Protein 8CM0 (pdb70)

Foldseek 3Di:
DDLVVVLVLLVPFQFLQCQQPPDDDPPLEQEDRAPCCLPPNDDVVSVVVLNVQKDWQFQAPPDAHPPDRDPDDDDPVLVVSLVVLLVSLVVSLPPDDQPRQDDDPDGCSSSQSSRLSVLRSVVSVCVVVVVDCPSVSQNVCRRVRKGFTIDRPSHTYID/DFLLVVLLVVVQVFFDVQFRQDPVLSVCCCVVPQKAFAADPVQLVVQVVVLVVCVVVLQVCLCVVVVTHQPPPFDWDQSQRVRRHTHSHNSRTTTGPYDPDDDDDGGDMDRRRD

Organism: NCBI:txid273526

Radius of gyration: 21.74 Å; Cα contacts (8 Å, |Δi|>4): 422; chains: 2; bounding box: 48×46×60 Å

Sequence (273 aa):
FDFDSLLQRIDSSCFFSRMGLPDVLDSRVILIENVEKVFVNPTDAEFKGYYDSVEWLPTSMTQEDPFYKVKEVLPKELTGLRIRVNKAVMNATKGLSKDKFNYGPHDFSLAARNGICFAFREYVSEQYLHLGNKWEEVVGIYFSGHWPVGIAKDKIVTICSTLDRIIGDANKVASRGGAITAKQAQILRDNLPVVQRRSVFQNQMARKEFVRDQHYLMSQWEANTGRTWPTGATPHHIIPLESGGANKWWNLMPTHGQSRKALPPGTITDLRL

Structure (mmCIF, N/CA/C/O backbone):
data_8CM0
#
_entry.id   8CM0
#
_cell.length_a   37.006
_cell.length_b   81.931
_cell.length_c   101.371
_cell.angle_alpha   90.000
_cell.angle_beta   90.000
_cell.angle_gamma   90.000
#
_symmetry.space_group_name_H-M   'P 21 21 21'
#
loop_
_entity.id
_en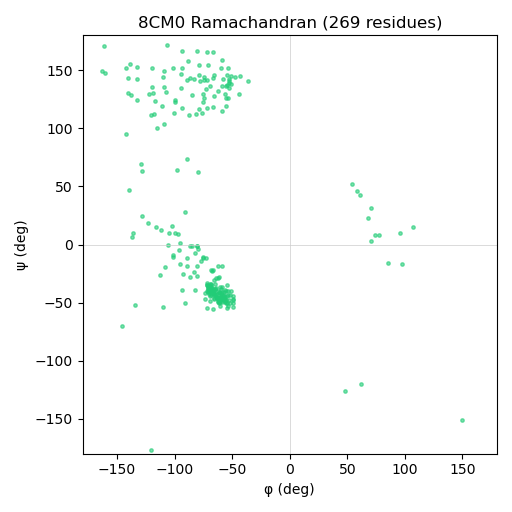tity.type
_entity.pdbx_description
1 polymer 'Immunity protein RhsI2'
2 polymer 'Rhs-family protein'
3 non-polymer 1,2-ETHANEDIOL
4 non-polymer 'ACETATE ION'
5 water water
#
loop_
_atom_site.group_PDB
_atom_site.id
_atom_site.type_symbol
_atom_site.label_atom_id
_atom_site.label_alt_id
_atom_site.label_comp_id
_atom_site.label_asym_id
_atom_site.label_entity_id
_atom_site.label_seq_id
_atom_site.pdbx_PDB_ins_code
_atom_site.Cartn_x
_atom_site.Cartn_y
_atom_site.Cartn_z
_atom_site.occupancy
_atom_site.B_iso_or_equiv
_atom_site.auth_seq_id
_atom_site.auth_comp_id
_atom_site.auth_asym_id
_atom_site.auth_atom_id
_atom_site.pdbx_PDB_model_num
ATOM 1 N N . PHE A 1 4 ? -15.626 -26.007 42.309 1.000 60.698 4 PHE B N 1
ATOM 2 C CA . PHE A 1 4 ? -15.879 -25.545 40.903 1.000 60.759 4 PHE B CA 1
ATOM 3 C C . PHE A 1 4 ? -17.077 -26.305 40.316 1.000 60.021 4 PHE B C 1
ATOM 4 O O . PHE A 1 4 ? -16.994 -27.544 40.175 1.000 58.059 4 PHE B O 1
ATOM 12 N N . ASP A 1 5 ? -18.131 -25.565 39.949 1.000 56.873 5 ASP B N 1
ATOM 13 C CA . ASP A 1 5 ? -19.412 -26.096 39.410 1.000 57.736 5 ASP B CA 1
ATOM 14 C C . ASP A 1 5 ? -19.494 -25.732 37.918 1.000 51.494 5 ASP B C 1
ATOM 15 O O . ASP A 1 5 ? -19.804 -24.554 37.577 1.000 42.745 5 ASP B O 1
ATOM 20 N N . PHE A 1 6 ? -19.248 -26.717 37.057 1.000 43.112 6 PHE B N 1
ATOM 21 C CA . PHE A 1 6 ? -19.220 -26.548 35.587 1.000 43.294 6 PHE B CA 1
ATOM 22 C C . PHE A 1 6 ? -20.627 -26.241 35.049 1.000 41.961 6 PHE B C 1
ATOM 23 O O . PHE A 1 6 ? -20.744 -25.411 34.1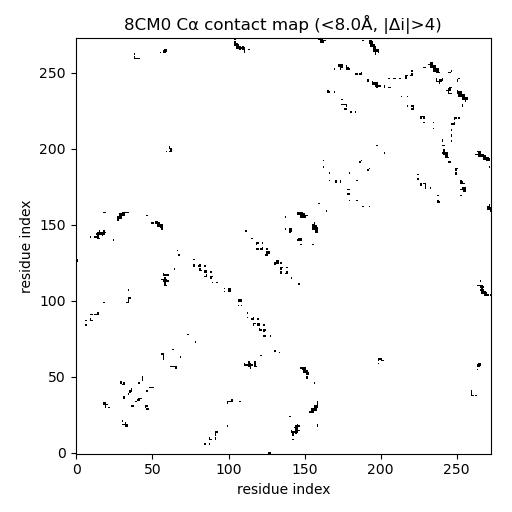19 1.000 36.142 6 PHE B O 1
ATOM 31 N N . ASP A 1 7 ? -21.675 -26.876 35.585 1.000 43.809 7 ASP B N 1
ATOM 32 C CA . ASP A 1 7 ? -23.063 -26.666 35.084 1.000 44.929 7 ASP B CA 1
ATOM 33 C C . ASP A 1 7 ? -23.534 -25.263 35.458 1.000 39.868 7 ASP B C 1
ATOM 34 O O . ASP A 1 7 ? -24.260 -24.643 34.651 1.000 38.254 7 ASP B O 1
ATOM 39 N N . SER A 1 8 ? -23.129 -24.777 36.630 1.000 37.151 8 SER B N 1
ATOM 40 C CA . SER A 1 8 ? -23.441 -23.394 37.073 1.000 39.734 8 SER B CA 1
ATOM 41 C C . SER A 1 8 ? -22.831 -22.403 36.061 1.000 34.995 8 SER B C 1
ATOM 42 O O . SER A 1 8 ? -23.539 -21.490 35.640 1.000 32.200 8 SER B O 1
ATOM 45 N N . LEU A 1 9 ? -21.602 -22.654 35.591 1.000 33.926 9 LEU B N 1
ATOM 46 C CA . LEU A 1 9 ? -20.945 -21.844 34.530 1.000 29.372 9 LEU B CA 1
ATOM 47 C C . LEU A 1 9 ? -21.757 -21.907 33.233 1.000 28.416 9 LEU B C 1
ATOM 48 O O . LEU A 1 9 ? -22.027 -20.822 32.672 1.000 28.789 9 LEU B O 1
ATOM 53 N N . LEU A 1 10 ? -22.177 -23.094 32.778 1.000 29.509 10 LEU B N 1
ATOM 54 C CA . LEU A 1 10 ? -22.972 -23.218 31.526 1.000 31.717 10 LEU B CA 1
ATOM 55 C C . LEU A 1 10 ? -24.305 -22.451 31.652 1.000 34.290 10 LEU B C 1
ATOM 56 O O . LEU A 1 10 ? -24.650 -21.728 30.697 1.000 33.959 10 LEU B O 1
ATOM 61 N N . GLN A 1 11 ? -25.022 -22.506 32.779 1.000 40.229 11 GLN B N 1
ATOM 62 C CA . GLN A 1 11 ? -26.298 -21.732 32.907 1.000 41.149 11 GLN B CA 1
ATOM 63 C C . GLN A 1 11 ? -25.993 -20.216 32.969 1.000 34.968 11 GLN B C 1
ATOM 64 O O . GLN A 1 11 ? -26.718 -19.444 32.288 1.000 33.137 11 GLN B O 1
ATOM 70 N N . ARG A 1 12 ? -24.938 -19.777 33.662 1.000 31.372 12 ARG B N 1
ATOM 71 C CA . ARG A 1 12 ? -24.460 -18.355 33.601 1.000 33.460 12 ARG B CA 1
ATOM 72 C C . ARG A 1 12 ? -24.180 -17.927 32.147 1.000 30.912 12 ARG B C 1
ATOM 73 O O . ARG A 1 12 ? -24.677 -16.872 31.730 1.000 30.425 12 ARG B O 1
ATOM 81 N N . ILE A 1 13 ? -23.462 -18.743 31.373 1.000 31.102 13 ILE B N 1
ATOM 82 C CA . ILE A 1 13 ? -23.201 -18.475 29.926 1.000 32.245 13 ILE B CA 1
ATOM 83 C C . ILE A 1 13 ? -24.542 -18.452 29.192 1.000 34.127 13 ILE B C 1
ATOM 84 O O . ILE A 1 13 ? -24.724 -17.597 28.292 1.000 30.951 13 ILE B O 1
ATOM 89 N N . ASP A 1 14 ? -25.441 -19.365 29.564 1.000 40.665 14 ASP B N 1
ATOM 90 C CA . ASP A 1 14 ? -26.778 -19.541 28.924 1.000 47.222 14 ASP B CA 1
ATOM 91 C C . ASP A 1 14 ? -27.577 -18.234 28.999 1.000 45.882 14 ASP B C 1
ATOM 92 O O . ASP A 1 14 ? -28.159 -17.837 27.969 1.000 41.978 14 ASP B O 1
ATOM 97 N N . SER A 1 15 ? -27.572 -17.566 30.156 1.000 44.933 15 SER B N 1
ATOM 98 C CA . SER A 1 15 ? -28.417 -16.372 30.423 1.000 45.856 15 SER B CA 1
ATOM 99 C C . SER A 1 15 ? -27.601 -15.072 30.314 1.000 46.823 15 SER B C 1
ATOM 100 O O . SER A 1 15 ? -28.079 -14.025 30.801 1.000 45.581 15 SER B O 1
ATOM 103 N N . SER A 1 16 ? -26.409 -15.112 29.714 1.000 45.317 16 SER B N 1
ATOM 104 C CA . SER A 1 16 ? -25.507 -13.931 29.630 1.000 42.927 16 SER B CA 1
ATOM 105 C C . SER A 1 16 ? -25.956 -13.013 28.491 1.000 38.887 16 SER B C 1
ATOM 106 O O . SER A 1 16 ? -26.788 -13.448 27.681 1.000 32.296 16 SER B O 1
ATOM 109 N N . CYS A 1 17 ? -25.423 -11.788 28.458 1.000 39.155 17 CYS B N 1
ATOM 110 C CA . CYS A 1 17 ? -25.620 -10.778 27.381 1.000 40.076 17 CYS B CA 1
ATOM 111 C C . CYS A 1 17 ? -24.267 -10.251 26.885 1.000 34.534 17 CYS B C 1
ATOM 112 O O . CYS A 1 17 ? -23.982 -9.040 27.033 1.000 29.507 17 CYS B O 1
ATOM 115 N N . PHE A 1 18 ? -23.450 -11.129 26.302 1.000 29.285 18 PHE B N 1
ATOM 116 C CA . PHE A 1 18 ? -22.039 -10.811 25.966 1.000 25.075 18 PHE B CA 1
ATOM 117 C C . PHE A 1 18 ? -21.996 -9.614 25.023 1.000 23.406 18 PHE B C 1
ATOM 118 O O . PHE A 1 18 ? -22.815 -9.544 24.098 1.000 23.388 18 PHE B O 1
ATOM 126 N N . PHE A 1 19 ? -21.073 -8.694 25.311 1.000 22.192 19 PHE B N 1
ATOM 127 C CA . PHE A 1 19 ? -20.705 -7.489 24.519 1.000 22.906 19 PHE B CA 1
ATOM 128 C C . PHE A 1 19 ? -21.798 -6.404 24.533 1.000 24.128 19 PHE B C 1
ATOM 129 O O . PHE A 1 19 ? -21.583 -5.351 23.880 1.000 23.614 19 PHE B O 1
ATOM 137 N N . SER A 1 20 ? -22.897 -6.614 25.270 1.000 25.204 20 SER B N 1
ATOM 138 C CA . SER A 1 20 ? -24.091 -5.723 25.303 1.000 26.184 20 SER B CA 1
ATOM 139 C C . SER A 1 20 ? -23.767 -4.364 25.933 1.000 27.808 20 SER B C 1
ATOM 140 O O . SER A 1 20 ? -24.526 -3.422 25.659 1.000 32.591 20 SER 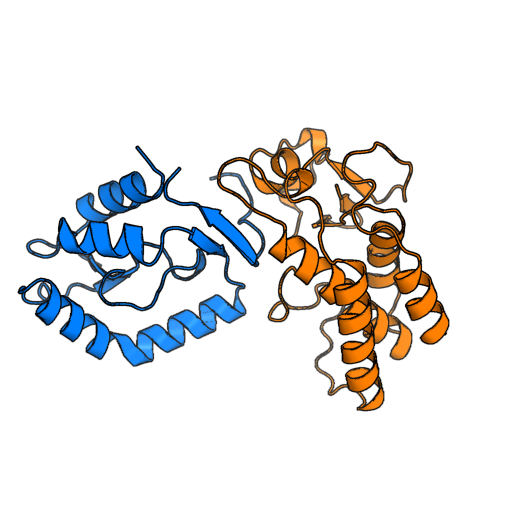B O 1
ATOM 143 N N . ARG A 1 21 ? -22.708 -4.236 26.744 1.000 28.953 21 ARG B N 1
ATOM 144 C CA . ARG A 1 21 ? -22.459 -2.987 27.528 1.000 28.168 21 ARG B CA 1
ATOM 145 C C . ARG A 1 21 ? -21.156 -2.333 27.079 1.000 29.314 21 ARG B C 1
ATOM 146 O O . ARG A 1 21 ? -20.720 -1.395 27.746 1.000 29.630 21 ARG B O 1
ATOM 154 N N . MET A 1 22 ? -20.629 -2.740 25.925 1.000 26.738 22 MET B N 1
ATOM 155 C CA . MET A 1 22 ? -19.424 -2.133 25.312 1.000 29.311 22 MET B CA 1
ATOM 156 C C . MET A 1 22 ? -19.597 -0.609 25.179 1.000 28.874 22 MET B C 1
ATOM 157 O O . MET A 1 22 ? -20.551 -0.174 24.539 1.000 27.772 22 MET B O 1
ATOM 162 N N . GLY A 1 23 ? -18.653 0.166 25.715 1.000 31.911 23 GLY B N 1
ATOM 163 C CA . GLY A 1 23 ? -18.655 1.641 25.617 1.000 35.826 23 GLY B CA 1
ATOM 164 C C . GLY A 1 23 ? -19.627 2.328 26.582 1.000 34.610 23 GLY B C 1
ATOM 165 O O . GLY A 1 23 ? -19.813 3.532 26.419 1.000 34.675 23 GLY B O 1
ATOM 166 N N . LEU A 1 24 ? -20.258 1.619 27.524 1.000 31.261 24 LEU B N 1
ATOM 167 C CA . LEU A 1 24 ? -21.050 2.248 28.614 1.000 33.363 24 LEU B CA 1
ATOM 168 C C . LEU A 1 24 ? -20.141 2.394 29.833 1.000 34.289 24 LEU B C 1
ATOM 169 O O . LEU A 1 24 ? -19.345 1.507 30.129 1.000 38.323 24 LEU B O 1
ATOM 174 N N . PRO A 1 25 ? -20.152 3.564 30.514 1.000 37.347 25 PRO B N 1
ATOM 175 C CA . PRO A 1 25 ? -19.203 3.848 31.594 1.000 33.776 25 PRO B CA 1
ATOM 176 C C . PRO A 1 25 ? -19.540 3.224 32.952 1.000 36.702 25 PRO B C 1
ATOM 177 O O . PRO A 1 25 ? -19.718 3.984 33.904 1.000 37.615 25 PRO B O 1
ATOM 181 N N . ASP A 1 26 ? -19.579 1.886 33.027 1.000 38.220 26 ASP B N 1
ATOM 182 C CA . ASP A 1 26 ? -19.965 1.123 34.244 1.000 40.262 26 ASP B CA 1
ATOM 183 C C . ASP A 1 26 ? -18.803 1.061 35.245 1.000 38.967 26 ASP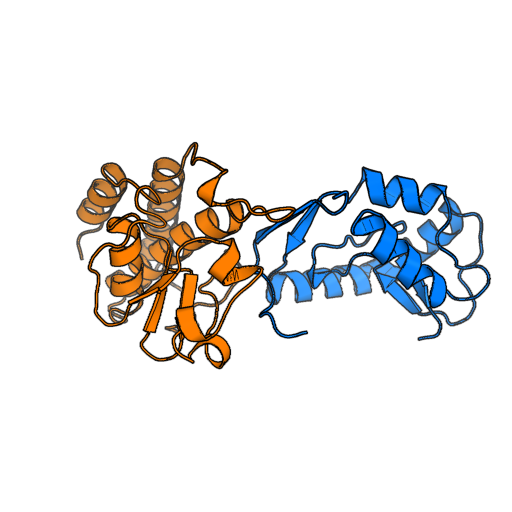 B C 1
ATOM 184 O O . ASP A 1 26 ? -17.630 1.162 34.843 1.000 35.802 26 ASP B O 1
ATOM 189 N N . VAL A 1 27 ? -19.135 0.902 36.521 1.000 40.872 27 VAL B N 1
ATOM 190 C CA . VAL A 1 27 ? -18.144 0.655 37.607 1.000 44.171 27 VAL B CA 1
ATOM 191 C C . VAL A 1 27 ? -17.740 -0.822 37.568 1.000 44.662 27 VAL B C 1
ATOM 192 O O . VAL A 1 27 ? -18.608 -1.717 37.783 1.000 42.397 27 VAL B O 1
ATOM 196 N N . LEU A 1 28 ? -16.469 -1.071 37.292 1.000 46.263 28 LEU B N 1
ATOM 197 C CA . LEU A 1 28 ? -15.870 -2.423 37.435 1.000 51.374 28 LEU B CA 1
ATOM 198 C C . LEU A 1 28 ? -14.715 -2.336 38.446 1.000 53.215 28 LEU B C 1
ATOM 199 O O . LEU A 1 28 ? -14.484 -1.245 39.020 1.000 51.363 28 LEU B O 1
ATOM 204 N N . ASP A 1 29 ? -14.010 -3.444 38.654 1.000 61.078 29 ASP B N 1
ATOM 205 C CA . ASP A 1 29 ? -12.729 -3.492 39.408 1.000 63.054 29 ASP B CA 1
ATOM 206 C C . ASP A 1 29 ? -11.924 -2.217 39.119 1.000 59.020 29 ASP B C 1
ATOM 207 O O . ASP A 1 29 ? -11.933 -1.750 37.958 1.000 59.336 29 ASP B O 1
ATOM 212 N N . SER A 1 30 ? -11.258 -1.671 40.140 1.000 53.759 30 SER B N 1
ATOM 213 C CA . SER A 1 30 ? -10.302 -0.536 40.029 1.000 49.063 30 SER B CA 1
ATOM 214 C C . SER A 1 30 ? -9.157 -0.897 39.074 1.000 44.852 30 SER B C 1
ATOM 215 O O . SER A 1 30 ? -8.514 0.021 38.570 1.000 37.540 30 SER B O 1
ATOM 218 N N . ARG A 1 31 ? -8.936 -2.188 38.799 1.000 47.640 31 ARG B N 1
ATOM 219 C CA . ARG A 1 31 ? -7.875 -2.655 37.856 1.000 51.269 31 ARG B CA 1
ATOM 220 C C . ARG A 1 31 ? -8.286 -2.406 36.397 1.000 43.788 31 ARG B C 1
ATOM 221 O O . ARG A 1 31 ? -7.427 -2.541 35.538 1.000 43.224 31 ARG B O 1
ATOM 229 N N . VAL A 1 32 ? -9.541 -2.058 36.115 1.000 37.605 32 VAL B N 1
ATOM 230 C CA . VAL A 1 32 ? -10.038 -1.901 34.718 1.000 38.825 32 VAL B CA 1
ATOM 231 C C . VAL A 1 32 ? -9.710 -0.490 34.217 1.000 35.022 32 VAL B C 1
ATOM 232 O O . VAL A 1 32 ? -10.049 0.478 34.910 1.000 38.784 32 VAL B O 1
ATOM 236 N N . ILE A 1 33 ? -9.084 -0.380 33.048 1.000 32.789 33 ILE B N 1
ATOM 237 C CA . ILE A 1 33 ? -8.991 0.889 32.263 1.000 32.544 33 ILE B CA 1
ATOM 238 C C . ILE A 1 33 ? -10.032 0.819 31.142 1.000 33.392 33 ILE B C 1
ATOM 239 O O . ILE A 1 33 ? -9.876 -0.026 30.210 1.000 30.006 33 ILE B O 1
ATOM 244 N N . LEU A 1 34 ? -11.046 1.675 31.210 1.000 32.047 34 LEU B N 1
ATOM 245 C CA . LEU A 1 34 ? -12.197 1.651 30.278 1.000 33.073 34 LEU B CA 1
ATOM 246 C C . LEU A 1 34 ? -11.937 2.599 29.112 1.000 34.338 34 LEU B C 1
ATOM 247 O O . LEU A 1 34 ? -11.784 3.798 29.325 1.000 36.744 34 LEU B O 1
ATOM 252 N N . ILE A 1 35 ? -11.878 2.054 27.901 1.000 35.739 35 ILE B N 1
ATOM 253 C CA . ILE A 1 35 ? -11.773 2.852 26.655 1.000 34.115 35 ILE B CA 1
ATOM 254 C C . ILE A 1 35 ? -13.109 2.735 25.941 1.000 35.668 35 ILE B C 1
ATOM 255 O O . ILE A 1 35 ? -13.749 1.679 26.058 1.000 35.134 35 ILE B O 1
ATOM 260 N N . GLU A 1 36 ? -13.483 3.785 25.213 1.000 39.465 36 GLU B N 1
ATOM 261 C CA . GLU A 1 36 ? -14.849 4.007 24.678 1.000 40.401 36 GLU B CA 1
ATOM 262 C C . GLU A 1 36 ? -15.163 3.002 23.558 1.000 38.449 36 GLU B C 1
ATOM 263 O O . GLU A 1 36 ? -16.298 2.468 23.541 1.000 36.974 36 GLU B O 1
ATOM 269 N N . ASN A 1 37 ? -14.227 2.732 22.648 1.000 32.468 37 ASN B N 1
ATOM 270 C CA . ASN A 1 37 ? -14.558 1.947 21.429 1.000 33.257 37 ASN B CA 1
ATOM 271 C C . ASN A 1 37 ? -13.305 1.356 20.763 1.000 29.519 37 ASN B C 1
ATOM 272 O O . ASN A 1 37 ? -12.178 1.729 21.127 1.000 25.759 37 ASN B O 1
ATOM 277 N N . VAL A 1 38 ? -13.507 0.483 19.781 1.000 28.950 38 VAL B N 1
ATOM 278 C CA . VAL A 1 38 ? -12.381 -0.246 19.126 1.000 30.247 38 VAL B CA 1
ATOM 279 C C . VAL A 1 38 ? -11.391 0.760 18.513 1.000 32.189 38 VAL B C 1
ATOM 280 O O . VAL A 1 38 ? -10.163 0.538 18.637 1.000 32.267 38 VAL B O 1
ATOM 284 N N . GLU A 1 39 ? -11.892 1.867 17.965 1.000 35.799 39 GLU B N 1
ATOM 285 C CA . GLU A 1 39 ? -11.063 2.940 17.361 1.000 39.502 39 GLU B CA 1
ATOM 286 C C . GLU A 1 39 ? -10.025 3.423 18.360 1.000 36.085 39 GLU B C 1
ATOM 287 O O . GLU A 1 39 ? -8.850 3.519 17.970 1.000 40.528 39 GLU B O 1
ATOM 293 N N . LYS A 1 40 ? -10.453 3.753 19.578 1.000 37.841 40 LYS B N 1
ATOM 294 C CA . LYS A 1 40 ? -9.587 4.378 20.613 1.000 37.004 40 LYS B CA 1
ATOM 295 C C . LYS A 1 40 ? -8.668 3.327 21.254 1.000 38.557 40 LYS B C 1
ATOM 296 O O . LYS A 1 40 ? -7.712 3.725 21.943 1.000 36.724 40 LYS B O 1
ATOM 302 N N . VAL A 1 41 ? -8.925 2.028 21.057 1.000 35.631 41 VAL B N 1
ATOM 303 C CA . VAL A 1 41 ? -8.009 0.977 21.596 1.000 35.273 41 VAL B CA 1
ATOM 304 C C . VAL A 1 41 ? -6.964 0.654 20.524 1.000 30.547 41 VAL B C 1
ATOM 305 O O . VAL A 1 41 ? -5.791 0.675 20.876 1.000 27.875 41 VAL B O 1
ATOM 309 N N . PHE A 1 42 ? -7.396 0.385 19.287 1.000 30.877 42 PHE B N 1
ATOM 310 C CA . PHE A 1 42 ? -6.620 -0.373 18.268 1.000 33.680 42 PHE B CA 1
ATOM 311 C C . PHE A 1 42 ? -6.183 0.475 17.063 1.000 42.188 42 PHE B C 1
ATOM 312 O O . PHE A 1 42 ? -5.205 0.031 16.421 1.000 42.600 42 PHE B O 1
ATOM 320 N N . VAL A 1 43 ? -6.885 1.568 16.708 1.000 43.838 43 VAL B N 1
ATOM 321 C CA . VAL A 1 43 ? -6.638 2.328 15.439 1.000 44.296 43 VAL B CA 1
ATOM 322 C C . VAL A 1 43 ? -6.020 3.695 15.750 1.000 45.048 43 VAL B C 1
ATOM 323 O O . VAL A 1 43 ? -4.972 3.988 15.171 1.000 51.405 43 VAL B O 1
ATOM 327 N N . ASN A 1 44 ? -6.649 4.495 16.617 1.000 45.961 44 ASN B N 1
ATOM 328 C CA . ASN A 1 44 ? -6.162 5.846 17.023 1.000 46.645 44 ASN B CA 1
ATOM 329 C C . ASN A 1 44 ? -6.146 5.966 18.537 1.000 43.545 44 ASN B C 1
ATOM 330 O O . ASN A 1 44 ? -6.944 6.702 19.109 1.000 47.003 44 ASN B O 1
ATOM 335 N N . PRO A 1 45 ? -5.235 5.240 19.217 1.000 42.687 45 PRO B N 1
ATOM 336 C CA . PRO A 1 45 ? -5.082 5.349 20.666 1.000 43.264 45 PRO B CA 1
ATOM 337 C C . PRO A 1 45 ? -4.453 6.676 21.112 1.000 48.418 45 PRO B C 1
ATOM 338 O O . PRO A 1 45 ? -3.699 7.249 20.347 1.000 50.968 45 PRO B O 1
ATOM 342 N N . THR A 1 46 ? -4.743 7.087 22.352 1.000 48.273 46 THR B N 1
ATOM 343 C CA . THR A 1 46 ? -4.116 8.239 23.050 1.000 47.152 46 THR B CA 1
ATOM 344 C C . THR A 1 46 ? -3.730 7.779 24.458 1.000 48.858 46 THR B C 1
ATOM 345 O O . THR A 1 46 ? -4.500 6.984 25.043 1.000 48.571 46 THR B O 1
ATOM 349 N N . ASP A 1 47 ? -2.591 8.226 24.992 1.000 51.402 47 ASP B N 1
ATOM 350 C CA . ASP A 1 47 ? -2.051 7.659 26.261 1.000 58.047 47 ASP B CA 1
ATOM 351 C C . ASP A 1 47 ? -2.729 8.292 27.482 1.000 57.143 47 ASP B C 1
ATOM 352 O O . ASP A 1 47 ? -2.465 7.802 28.614 1.000 56.089 47 ASP B O 1
ATOM 357 N N . ALA A 1 48 ? -3.560 9.324 27.275 1.000 56.913 48 ALA B N 1
ATOM 358 C CA . ALA A 1 48 ? -4.467 9.897 28.303 1.000 56.596 48 ALA B CA 1
ATOM 359 C C . ALA A 1 48 ? -5.532 8.850 28.653 1.000 47.290 48 ALA B C 1
ATOM 360 O O . ALA A 1 48 ? -5.625 8.471 29.823 1.000 46.790 48 ALA B O 1
ATOM 362 N N . GLU A 1 49 ? -6.251 8.362 27.641 1.000 48.195 49 GLU B N 1
ATOM 363 C CA . GLU A 1 49 ? -7.301 7.310 27.761 1.000 47.811 49 GLU B CA 1
ATOM 364 C C . GLU A 1 49 ? -6.704 5.986 28.263 1.000 43.261 49 GLU B C 1
ATOM 365 O O . GLU A 1 49 ? -7.451 5.223 28.916 1.000 38.398 49 GLU B O 1
ATOM 371 N N . PHE A 1 50 ? -5.420 5.718 27.981 1.000 43.374 50 PHE B N 1
ATOM 372 C CA . PHE A 1 50 ? -4.685 4.507 28.448 1.000 40.911 50 PHE B CA 1
ATOM 373 C C . PHE A 1 50 ? -4.036 4.788 29.807 1.000 42.153 50 PHE B C 1
ATOM 374 O O . PHE A 1 50 ? -3.567 3.819 30.472 1.000 34.097 50 PHE B O 1
ATOM 382 N N . LYS A 1 51 ? -4.016 6.066 30.216 1.000 45.781 51 LYS B N 1
ATOM 383 C CA . LYS A 1 51 ? -3.481 6.514 31.533 1.000 47.833 51 LYS B CA 1
ATOM 384 C C . LYS A 1 51 ? -1.999 6.149 31.641 1.000 42.947 51 LYS B C 1
ATOM 385 O O . LYS A 1 51 ? -1.608 5.637 32.705 1.000 40.404 51 LYS B O 1
ATOM 391 N N . GLY A 1 52 ? -1.233 6.366 30.567 1.000 45.716 52 GLY B N 1
ATOM 392 C CA . GLY A 1 52 ? 0.226 6.125 30.511 1.000 48.764 52 GLY B CA 1
ATOM 393 C C . GLY A 1 52 ? 0.605 4.684 30.163 1.000 49.204 52 GLY B C 1
ATOM 394 O O . GLY A 1 52 ? 1.772 4.461 29.761 1.000 51.809 52 GLY B O 1
ATOM 395 N N . TYR A 1 53 ? -0.323 3.723 30.267 1.000 46.204 53 TYR B N 1
ATOM 396 C CA . TYR A 1 53 ? -0.014 2.265 30.233 1.000 42.335 53 TYR B CA 1
ATOM 397 C C . TYR A 1 53 ? 0.071 1.727 28.805 1.000 38.217 53 TYR B C 1
ATOM 398 O O . TYR A 1 53 ? 0.290 0.501 28.648 1.000 38.690 53 TYR B O 1
ATOM 407 N N . TYR A 1 54 ? -0.145 2.562 27.794 1.000 33.867 54 TYR B N 1
ATOM 408 C CA . TYR A 1 54 ? -0.173 2.066 26.402 1.000 37.655 54 TYR B CA 1
ATOM 409 C C . TYR A 1 54 ? 1.149 1.363 26.090 1.000 41.894 54 TYR B C 1
ATOM 410 O O . TYR A 1 54 ? 1.104 0.324 25.416 1.000 44.665 54 TYR B O 1
ATOM 419 N N . ASP A 1 55 ? 2.269 1.929 26.548 1.000 45.101 55 ASP B N 1
ATOM 420 C CA . ASP A 1 55 ? 3.635 1.404 26.290 1.000 49.539 55 ASP B CA 1
ATOM 421 C C . ASP A 1 55 ? 3.683 -0.060 26.741 1.000 43.590 55 ASP B C 1
ATOM 422 O O . ASP A 1 55 ? 4.354 -0.839 26.085 1.000 46.923 55 ASP B O 1
ATOM 424 N N . SER A 1 56 ? 2.957 -0.397 27.806 1.000 42.450 56 SER B N 1
ATOM 425 C CA . SER A 1 56 ? 3.029 -1.672 28.570 1.000 39.545 56 SER B CA 1
ATOM 426 C C . SER A 1 56 ? 1.964 -2.709 28.142 1.000 37.082 56 SER B C 1
ATOM 427 O O . SER A 1 56 ? 1.918 -3.813 28.719 1.000 35.335 56 SER B O 1
ATOM 430 N N . VAL A 1 57 ? 1.045 -2.380 27.248 1.000 36.648 57 VAL B N 1
ATOM 431 C CA . VAL A 1 57 ? -0.154 -3.253 27.094 1.000 36.970 57 VAL B CA 1
ATOM 432 C C . VAL A 1 57 ? 0.180 -4.434 26.173 1.000 33.007 57 VAL B C 1
ATOM 433 O O . VAL A 1 57 ? 0.890 -4.260 25.171 1.000 29.277 57 VAL B O 1
ATOM 437 N N . GLU A 1 58 ? -0.360 -5.599 26.490 1.000 31.887 58 GLU B N 1
ATOM 438 C CA . GLU A 1 58 ? -0.361 -6.761 25.565 1.000 33.685 58 GLU B CA 1
ATOM 439 C C . GLU A 1 58 ? -1.819 -7.180 25.342 1.000 28.218 58 GLU B C 1
ATOM 440 O O . GLU A 1 58 ? -2.543 -7.386 26.336 1.000 23.066 58 GLU B O 1
ATOM 446 N N . TRP A 1 59 ? -2.234 -7.328 24.088 1.000 26.608 59 TRP B N 1
ATOM 447 C CA . TRP A 1 59 ? -3.586 -7.850 23.774 1.000 23.065 59 TRP B CA 1
ATOM 448 C C . TRP A 1 59 ? -3.708 -9.269 24.320 1.000 22.141 59 TRP B C 1
ATOM 449 O O . TRP A 1 59 ? -2.781 -10.089 24.132 1.000 22.055 59 TRP B O 1
ATOM 460 N N . LEU A 1 60 ? -4.807 -9.519 25.024 1.000 20.465 60 LEU B N 1
ATOM 461 C CA . LEU A 1 60 ? -5.233 -10.876 25.410 1.000 19.134 60 LEU B CA 1
ATOM 462 C C . LEU A 1 60 ? -5.442 -11.684 24.130 1.000 18.365 60 LEU B C 1
ATOM 463 O O . LEU A 1 60 ? -5.766 -11.141 23.075 1.000 16.920 60 LEU B O 1
ATOM 468 N N . PRO A 1 61 ? -5.264 -13.006 24.197 1.000 18.808 61 PRO B N 1
ATOM 469 C CA . PRO A 1 61 ? -5.362 -13.865 23.010 1.000 20.257 61 PRO B CA 1
ATOM 470 C C . PRO A 1 61 ? -6.671 -13.740 22.215 1.000 22.623 61 PRO B C 1
ATOM 471 O O . PRO A 1 61 ? -7.737 -13.624 22.791 1.000 22.317 61 PRO B O 1
ATOM 475 N N . THR A 1 62 ? -6.574 -13.698 20.895 1.000 22.163 62 THR B N 1
ATOM 476 C CA . THR A 1 62 ? -7.754 -13.548 20.018 1.000 23.254 62 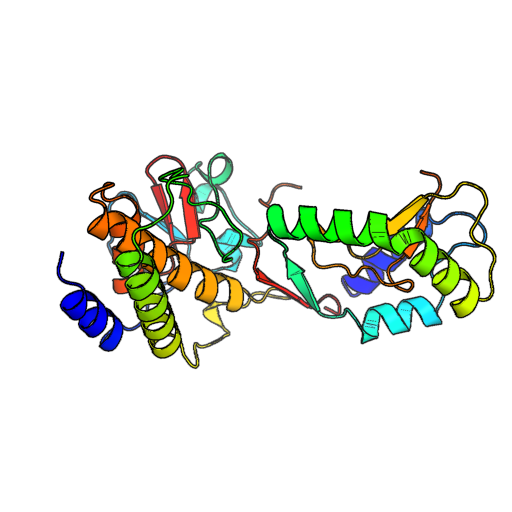THR B CA 1
ATOM 477 C C . THR A 1 62 ? -7.732 -14.643 18.949 1.000 26.929 62 THR B C 1
ATOM 478 O O . THR A 1 62 ? -8.307 -14.423 17.867 1.000 29.023 62 THR B O 1
ATOM 482 N N . SER A 1 63 ? -7.065 -15.755 19.236 1.000 25.881 63 SER B N 1
ATOM 483 C CA . SER A 1 63 ? -6.918 -16.885 18.295 1.000 28.917 63 SER B CA 1
ATOM 484 C C . SER A 1 63 ? -6.481 -18.135 19.056 1.000 27.347 63 SER B C 1
ATOM 485 O O . SER A 1 63 ? -5.816 -18.029 20.081 1.000 25.549 63 SER B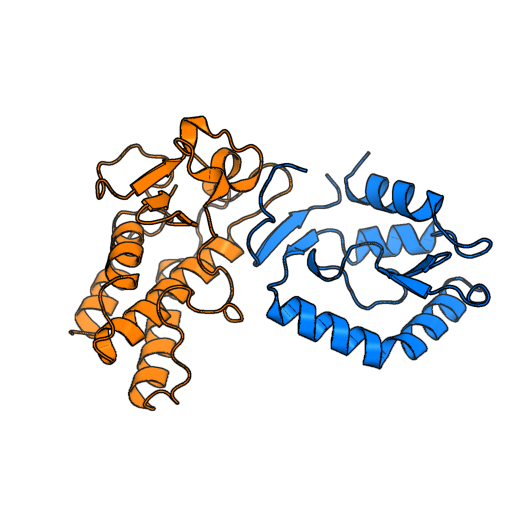 O 1
ATOM 488 N N . MET A 1 64 ? -6.891 -19.296 18.569 1.000 31.954 64 MET B N 1
ATOM 489 C CA . MET A 1 64 ? -6.674 -20.582 19.271 1.000 33.517 64 MET B CA 1
ATOM 490 C C . MET A 1 64 ? -5.180 -20.925 19.292 1.000 32.420 64 MET B C 1
ATOM 491 O O . MET A 1 64 ? -4.752 -21.653 20.200 1.000 31.970 64 MET B O 1
ATOM 496 N N . THR A 1 65 ? -4.393 -20.375 18.370 1.000 31.392 65 THR B N 1
ATOM 497 C CA . THR A 1 65 ? -2.953 -20.719 18.218 1.000 36.219 65 THR B CA 1
ATOM 498 C C . THR A 1 65 ? -2.090 -19.855 19.138 1.000 36.372 65 THR B C 1
ATOM 499 O O . THR A 1 65 ? -0.866 -20.003 19.084 1.000 40.412 65 THR B O 1
ATOM 503 N N . GLN A 1 66 ? -2.689 -18.942 19.902 1.000 34.647 66 GLN B N 1
ATOM 504 C CA . GLN A 1 66 ? -1.929 -18.024 20.783 1.000 32.766 66 GLN B CA 1
ATOM 505 C C . GLN A 1 66 ? -1.715 -18.662 22.153 1.000 33.038 66 GLN B C 1
ATOM 506 O O . GLN A 1 66 ? -2.502 -19.522 22.537 1.000 32.259 66 GLN B O 1
ATOM 512 N N . GLU A 1 67 ? -0.706 -18.184 22.867 1.000 36.034 67 GLU B N 1
ATOM 513 C CA . GLU A 1 67 ? -0.282 -18.690 24.193 1.000 41.943 67 GLU B CA 1
ATOM 514 C C . GLU A 1 67 ? -1.084 -18.002 25.306 1.000 34.361 67 GLU B C 1
ATOM 515 O O . GLU A 1 67 ? -1.364 -16.805 25.175 1.000 32.414 67 GLU B O 1
ATOM 521 N N . ASP A 1 68 ? -1.416 -18.756 26.353 1.000 30.113 68 ASP B N 1
ATOM 522 C CA . ASP A 1 68 ? -1.926 -18.236 27.646 1.000 31.834 68 ASP B CA 1
ATOM 523 C C . ASP A 1 68 ? -0.887 -17.291 28.239 1.000 31.390 68 ASP B C 1
ATOM 524 O O . ASP A 1 68 ? 0.193 -17.723 28.611 1.000 31.902 68 ASP B O 1
ATOM 529 N N . PRO A 1 69 ? -1.167 -15.978 28.376 1.000 33.281 69 PRO B N 1
ATOM 530 C CA . PRO A 1 69 ? -0.204 -15.072 28.999 1.000 33.938 69 PRO B CA 1
ATOM 531 C C . PRO A 1 69 ? -0.012 -15.329 30.500 1.000 35.844 69 PRO B C 1
ATOM 532 O O . PRO A 1 69 ? 0.994 -14.926 31.000 1.000 38.545 69 PRO B O 1
ATOM 536 N N . PHE A 1 70 ? -0.959 -15.964 31.195 1.000 34.151 70 PHE B N 1
ATOM 537 C CA . PHE A 1 70 ? -0.938 -16.013 32.684 1.000 33.862 70 PHE B CA 1
ATOM 538 C C . PHE A 1 70 ? -0.250 -17.272 33.210 1.000 36.941 70 PHE B C 1
ATOM 539 O O . PHE A 1 70 ? 0.439 -17.192 34.248 1.000 36.868 70 PHE B O 1
ATOM 547 N N . TYR A 1 71 ? -0.475 -18.411 32.568 1.000 37.440 71 TYR B N 1
ATOM 548 C CA . TYR A 1 71 ? 0.113 -19.705 32.984 1.000 41.523 71 TYR B CA 1
ATOM 549 C C . TYR A 1 71 ? 0.695 -20.366 31.745 1.000 47.372 71 TYR B C 1
ATOM 550 O O . TYR A 1 71 ? -0.023 -20.557 30.755 1.000 55.767 71 TYR B O 1
ATOM 559 N N . LYS A 1 72 ? 1.972 -20.701 31.802 1.000 57.103 72 LYS B N 1
ATOM 560 C CA . LYS A 1 72 ? 2.678 -21.330 30.665 1.000 65.186 72 LYS B CA 1
ATOM 561 C C . LYS A 1 72 ? 2.682 -22.833 30.970 1.000 64.861 72 LYS B C 1
ATOM 562 O O . LYS A 1 72 ? 3.769 -23.378 31.248 1.000 72.061 72 LYS B O 1
ATOM 568 N N . VAL A 1 73 ? 1.481 -23.430 31.017 1.000 59.434 73 VAL B N 1
ATOM 569 C CA . VAL A 1 73 ? 1.239 -24.868 31.357 1.000 63.745 73 VAL B CA 1
ATOM 570 C C . VAL A 1 73 ? 1.629 -25.711 30.140 1.000 61.757 73 VAL B C 1
ATOM 571 O O . VAL A 1 73 ? 0.945 -25.609 29.111 1.000 62.433 73 VAL B O 1
ATOM 575 N N . LYS A 1 74 ? 2.680 -26.517 30.270 1.000 65.276 74 LYS B N 1
ATOM 576 C CA . LYS A 1 74 ? 3.194 -27.408 29.197 1.000 69.182 74 LYS B CA 1
ATOM 577 C C . LYS A 1 74 ? 2.599 -28.815 29.371 1.000 66.801 74 LYS B C 1
ATOM 578 O O . LYS A 1 74 ? 2.646 -29.595 28.393 1.000 64.282 74 LYS B O 1
ATOM 584 N N . GLU A 1 75 ? 2.055 -29.117 30.561 1.000 65.931 75 GLU B N 1
ATOM 585 C CA . GLU A 1 75 ? 1.469 -30.435 30.939 1.000 66.063 75 GLU B CA 1
ATOM 586 C C . GLU A 1 75 ? 0.431 -30.876 29.901 1.000 63.330 75 GLU B C 1
ATOM 587 O O . GLU A 1 75 ? -0.343 -30.017 29.422 1.000 59.084 75 GLU B O 1
ATOM 593 N N . VAL A 1 76 ? 0.414 -32.174 29.590 1.000 56.442 76 VAL B N 1
ATOM 594 C CA . VAL A 1 76 ? -0.762 -32.878 28.996 1.000 53.656 76 VAL B CA 1
ATOM 595 C C . VAL A 1 76 ? -1.962 -32.666 29.924 1.000 47.513 76 VAL B C 1
ATOM 596 O O . VAL A 1 76 ? -1.827 -32.908 31.145 1.000 48.025 76 VAL B O 1
ATOM 600 N N . LEU A 1 77 ? -3.090 -32.235 29.362 1.000 45.322 77 LEU B N 1
ATOM 601 C CA . LEU A 1 77 ? -4.362 -32.008 30.108 1.000 43.725 77 LEU B CA 1
ATOM 602 C C . LEU A 1 77 ? -5.041 -33.351 30.362 1.000 40.895 77 LEU B C 1
ATOM 603 O O . LEU A 1 77 ? -5.014 -34.211 29.486 1.000 39.150 77 LEU B O 1
ATOM 608 N N . PRO A 1 78 ? -5.655 -33.570 31.553 1.000 41.611 78 PRO B N 1
ATOM 609 C CA . PRO A 1 78 ? -6.613 -34.658 31.759 1.000 39.863 78 PRO B CA 1
ATOM 610 C C . PRO A 1 78 ? -7.662 -34.716 30.642 1.000 43.281 78 PRO B C 1
ATOM 611 O O . PRO A 1 78 ? -8.032 -33.651 30.164 1.000 41.876 78 PRO B O 1
ATOM 615 N N . LYS A 1 79 ? -8.103 -35.920 30.248 1.000 43.997 79 LYS B N 1
ATOM 616 C CA . LYS A 1 79 ? -9.107 -36.116 29.163 1.000 46.532 79 LYS B CA 1
ATOM 617 C C . LYS A 1 79 ? -10.410 -35.404 29.537 1.000 43.104 79 LYS B C 1
ATOM 618 O O . LYS A 1 79 ? -11.072 -34.865 28.629 1.000 38.283 79 LYS B O 1
ATOM 624 N N . GLU A 1 80 ? -10.792 -35.453 30.820 1.000 41.291 80 GLU B N 1
ATOM 625 C CA . GLU A 1 80 ? -12.002 -34.760 31.340 1.000 43.405 80 GLU B CA 1
ATOM 626 C C . GLU A 1 80 ? -11.927 -33.282 30.922 1.000 35.632 80 GLU B C 1
ATOM 627 O O . GLU A 1 80 ? -12.922 -32.767 30.384 1.000 32.741 80 GLU B O 1
ATOM 633 N N . LEU A 1 81 ? -10.773 -32.648 31.139 1.000 31.842 81 LEU B N 1
ATOM 634 C CA . LEU A 1 81 ? -10.568 -31.192 30.924 1.000 31.422 81 LEU B CA 1
ATOM 635 C C . LEU A 1 81 ? -10.704 -30.860 29.434 1.000 32.242 81 LEU B C 1
ATOM 636 O O . LEU A 1 81 ? -11.442 -29.899 29.107 1.000 29.399 81 LEU B O 1
ATOM 641 N N . THR A 1 82 ? -10.073 -31.657 28.574 1.000 31.753 82 THR B N 1
ATOM 642 C CA . THR A 1 82 ? -10.244 -31.604 27.101 1.000 33.793 82 THR B CA 1
ATOM 643 C C . THR A 1 82 ? -11.739 -31.597 26.788 1.000 34.141 82 THR B C 1
ATOM 644 O O . THR A 1 82 ? -12.162 -30.739 25.974 1.000 33.039 82 THR B O 1
ATOM 648 N N . GLY A 1 83 ? -12.506 -32.491 27.425 1.000 34.785 83 GLY B N 1
ATOM 649 C CA . GLY A 1 83 ? -13.970 -32.605 27.250 1.000 31.443 83 GLY B CA 1
ATOM 650 C C . GLY A 1 83 ? -14.707 -31.351 27.707 1.000 31.771 83 GLY B C 1
ATOM 651 O O . GLY A 1 83 ? -15.607 -30.891 26.985 1.000 31.429 83 GLY B O 1
ATOM 652 N N . LEU A 1 84 ? -14.351 -30.809 28.871 1.000 30.272 84 LEU B N 1
ATOM 653 C CA . LEU A 1 84 ? -14.972 -29.567 29.406 1.000 30.433 84 LEU B CA 1
ATOM 654 C C . LEU A 1 84 ? -14.642 -28.367 28.491 1.000 28.420 84 LEU B C 1
ATOM 655 O O . LEU A 1 84 ? -15.550 -27.538 28.236 1.000 26.959 84 LEU B O 1
ATOM 660 N N . ARG A 1 85 ? -13.428 -28.289 27.951 1.000 24.954 85 ARG B N 1
ATOM 661 C CA . ARG A 1 85 ? -12.995 -27.114 27.159 1.000 25.034 85 ARG B CA 1
ATOM 662 C C . ARG A 1 85 ? -13.828 -27.052 25.863 1.000 27.360 85 ARG B C 1
ATOM 663 O O . ARG A 1 85 ? -14.208 -25.935 25.464 1.000 27.825 85 ARG B O 1
ATOM 671 N N . ILE A 1 86 ? -14.114 -28.203 25.239 1.000 27.293 86 ILE B N 1
ATOM 672 C CA . ILE A 1 86 ? -14.929 -28.315 23.993 1.000 28.357 86 ILE B CA 1
ATOM 673 C C . ILE A 1 86 ? -16.349 -27.875 24.333 1.000 26.058 86 ILE B C 1
ATOM 674 O O . ILE A 1 86 ? -16.912 -27.145 23.553 1.000 25.219 86 ILE B O 1
ATOM 679 N N . ARG A 1 87 ? -16.882 -28.279 25.484 1.000 28.431 87 ARG B N 1
ATOM 680 C CA . ARG A 1 87 ? -18.268 -27.925 25.892 1.000 31.310 87 ARG B CA 1
ATOM 681 C C . ARG A 1 87 ? -18.396 -26.428 26.240 1.000 28.989 87 ARG B C 1
ATOM 682 O O . ARG A 1 87 ? -19.442 -25.826 25.870 1.000 26.703 87 ARG B O 1
ATOM 690 N N . VAL A 1 88 ? -17.396 -25.812 26.879 1.000 26.855 88 VAL B N 1
ATOM 691 C CA . VAL A 1 88 ? -17.471 -24.357 27.210 1.000 25.424 88 VAL B CA 1
ATOM 692 C C . VAL A 1 88 ? -17.343 -23.565 25.900 1.000 23.955 88 VAL B C 1
ATOM 693 O O . VAL A 1 88 ? -18.114 -22.603 25.700 1.000 22.713 88 VAL B O 1
ATOM 697 N N . ASN A 1 89 ? -16.500 -24.032 24.978 1.000 22.748 89 ASN B N 1
ATOM 698 C CA . ASN A 1 89 ? -16.311 -23.390 23.654 1.000 23.496 89 ASN B CA 1
ATOM 699 C C . ASN A 1 89 ? -17.660 -23.349 22.922 1.000 24.157 89 ASN B C 1
ATOM 700 O O . ASN A 1 89 ? -18.093 -22.252 22.462 1.000 21.466 89 ASN B O 1
ATOM 705 N N . LYS A 1 90 ? -18.370 -24.476 22.853 1.000 28.121 90 LYS B N 1
ATOM 706 C CA . LYS A 1 90 ? -19.670 -24.555 22.124 1.000 28.771 90 LYS B CA 1
ATOM 707 C C . LYS A 1 90 ? -20.698 -23.674 22.860 1.000 25.586 90 LYS B C 1
ATOM 708 O O . LYS A 1 90 ? -21.438 -22.911 22.214 1.000 23.140 90 LYS B O 1
ATOM 714 N N . ALA A 1 91 ? -20.703 -23.711 24.185 1.000 25.240 91 ALA B N 1
ATOM 715 C CA . ALA A 1 91 ? -21.602 -22.853 24.991 1.000 25.580 91 ALA B CA 1
ATOM 716 C C . ALA A 1 91 ? -21.363 -21.388 24.611 1.000 25.015 91 ALA B C 1
ATOM 717 O O . ALA A 1 91 ? -22.331 -20.655 24.346 1.000 25.209 91 ALA B O 1
ATOM 719 N N . VAL A 1 92 ? -20.104 -20.953 24.584 1.000 25.248 92 VAL B N 1
ATOM 720 C CA . VAL A 1 92 ? -19.805 -19.519 24.311 1.000 24.068 92 VAL B CA 1
ATOM 721 C C . VAL A 1 92 ? -20.078 -19.208 22.840 1.000 23.008 92 VAL B C 1
ATOM 722 O O . VAL A 1 92 ? -20.521 -18.071 22.553 1.000 20.685 92 VAL B O 1
ATOM 726 N N . MET A 1 93 ? -19.859 -20.163 21.941 1.000 24.583 93 MET B N 1
ATOM 727 C CA . MET A 1 93 ? -20.199 -19.955 20.505 1.000 26.276 93 MET B CA 1
ATOM 728 C C . MET A 1 93 ? -21.714 -19.766 20.355 1.000 25.930 93 MET B C 1
ATOM 729 O O . MET A 1 93 ? -22.114 -18.866 19.593 1.000 27.890 93 MET B O 1
ATOM 734 N N . ASN A 1 94 ? -22.538 -20.545 21.048 1.000 26.112 94 ASN B N 1
ATOM 735 C CA . ASN A 1 94 ? -24.019 -20.376 20.979 1.000 29.405 94 ASN B CA 1
ATOM 736 C C . ASN A 1 94 ? -24.460 -19.057 21.629 1.000 29.860 94 ASN B C 1
ATOM 737 O O . ASN A 1 94 ? -25.456 -18.487 21.148 1.000 33.550 94 ASN B O 1
ATOM 742 N N . ALA A 1 95 ? -23.786 -18.583 22.683 1.000 29.323 95 ALA B N 1
ATOM 743 C CA . ALA A 1 95 ? -24.179 -17.328 23.388 1.000 27.895 95 ALA B CA 1
ATOM 744 C C . ALA A 1 95 ? -23.670 -16.087 22.635 1.000 27.135 95 ALA B C 1
ATOM 745 O O . ALA A 1 95 ? -23.954 -14.981 23.107 1.000 26.642 95 ALA B O 1
ATOM 747 N N . THR A 1 96 ? -22.953 -16.249 21.509 1.000 26.757 96 THR B N 1
ATOM 748 C CA . THR A 1 96 ? -22.346 -15.131 20.728 1.000 25.980 96 THR B CA 1
ATOM 749 C C . THR A 1 96 ? -22.831 -15.143 19.265 1.000 26.749 96 THR B C 1
ATOM 750 O O . THR A 1 96 ? -22.224 -14.473 18.436 1.000 21.618 96 THR B O 1
ATOM 754 N N . LYS A 1 97 ? -23.930 -15.821 18.952 1.000 32.392 97 LYS B N 1
ATOM 755 C CA . LYS A 1 97 ? -24.530 -15.748 17.590 1.000 39.172 97 LYS B CA 1
ATOM 756 C C . LYS A 1 97 ? -25.070 -14.332 17.328 1.000 39.929 97 LYS B C 1
ATOM 757 O O . LYS A 1 97 ? -25.556 -13.691 18.272 1.000 38.128 97 LYS B O 1
ATOM 763 N N . GLY A 1 98 ? -24.929 -13.856 16.093 1.000 43.126 98 GLY B N 1
ATOM 764 C CA . GLY A 1 98 ? -25.562 -12.624 15.578 1.000 47.555 98 GLY B CA 1
ATOM 765 C C . GLY A 1 98 ? -25.275 -11.409 16.438 1.000 49.973 98 GLY B C 1
ATOM 766 O O . GLY A 1 98 ? -26.225 -10.730 16.857 1.000 50.737 98 GLY B O 1
ATOM 767 N N . LEU A 1 99 ? -24.007 -11.144 16.730 1.000 54.535 99 LEU B N 1
ATOM 768 C CA . LEU A 1 99 ? -23.609 -9.878 17.388 1.000 53.604 99 LEU B CA 1
ATOM 769 C C . LEU A 1 99 ? -23.700 -8.761 16.355 1.000 53.865 99 LEU B C 1
ATOM 770 O O . LEU A 1 99 ? -23.353 -9.028 15.180 1.000 48.785 99 LEU B O 1
ATOM 775 N N . SER A 1 100 ? -24.112 -7.559 16.781 1.000 56.729 100 SER B N 1
ATOM 776 C CA . SER A 1 100 ? -24.019 -6.320 15.960 1.000 58.548 100 SER B CA 1
ATOM 777 C C . SER A 1 100 ? -22.572 -6.200 15.485 1.000 53.904 100 SER B C 1
ATOM 778 O O . SER A 1 100 ? -21.676 -6.486 16.298 1.000 52.343 100 SER B O 1
ATOM 781 N N . LYS A 1 101 ? -22.338 -5.805 14.237 1.000 52.287 101 LYS B N 1
ATOM 782 C CA . LYS A 1 101 ? -20.953 -5.593 13.749 1.000 53.924 101 LYS B CA 1
ATOM 783 C C . LYS A 1 101 ? -20.513 -4.153 14.022 1.000 51.256 101 LYS B C 1
ATOM 784 O O . LYS A 1 101 ? -19.295 -3.911 14.036 1.000 53.232 101 LYS B O 1
ATOM 790 N N . ASP A 1 102 ? -21.443 -3.231 14.262 1.000 50.533 102 ASP B N 1
ATOM 791 C CA . ASP A 1 102 ? -21.120 -1.778 14.270 1.000 53.951 102 ASP B CA 1
ATOM 792 C C . ASP A 1 102 ? -20.102 -1.490 15.382 1.000 43.466 102 ASP B C 1
ATOM 793 O O . ASP A 1 102 ? -19.076 -0.846 15.086 1.000 43.138 102 ASP B O 1
ATOM 798 N N . LYS A 1 103 ? -20.359 -1.962 16.603 1.000 35.571 103 LYS B N 1
ATOM 799 C CA . LYS A 1 103 ? -19.460 -1.772 17.777 1.000 35.069 103 LYS B CA 1
ATOM 800 C C . LYS A 1 103 ? -18.085 -2.446 17.561 1.000 32.989 103 LYS B C 1
ATOM 801 O O . LYS A 1 103 ? -17.141 -2.105 18.296 1.000 30.706 103 LYS B O 1
ATOM 807 N N . PHE A 1 104 ? -17.963 -3.380 16.614 1.000 29.528 104 PHE B N 1
ATOM 808 C CA . PHE A 1 104 ? -16.710 -4.139 16.364 1.000 32.095 104 PHE B CA 1
ATOM 809 C C . PHE A 1 104 ? -15.954 -3.590 15.156 1.000 37.521 104 PHE B C 1
ATOM 810 O O . PHE A 1 104 ? -14.792 -3.996 14.967 1.000 39.666 104 PHE B O 1
ATOM 818 N N . ASN A 1 105 ? -16.575 -2.679 14.406 1.000 38.344 105 ASN B N 1
ATOM 819 C CA . ASN A 1 105 ? -16.041 -2.139 13.131 1.000 41.050 105 ASN B CA 1
ATOM 820 C C . ASN A 1 105 ? -15.602 -0.697 13.321 1.000 39.448 105 ASN B C 1
ATOM 821 O O . ASN A 1 105 ? -16.333 0.066 13.958 1.000 41.464 105 ASN B O 1
ATOM 826 N N . TYR A 1 106 ? -14.429 -0.372 12.794 1.000 40.673 106 TYR B N 1
ATOM 827 C CA . TYR A 1 106 ? -13.997 1.010 12.513 1.000 44.351 106 TYR B CA 1
ATOM 828 C C . TYR A 1 106 ? -13.298 1.031 11.157 1.000 45.233 106 TYR B C 1
ATOM 829 O O . TYR A 1 106 ? -12.358 0.238 10.960 1.000 38.462 106 TYR B O 1
ATOM 838 N N . GLY A 1 107 ? -13.727 1.943 10.281 1.000 46.731 107 GLY B N 1
ATOM 839 C CA . GLY A 1 107 ? -13.107 2.166 8.962 1.000 41.990 107 GLY B CA 1
ATOM 840 C C . GLY A 1 107 ? -12.915 0.832 8.255 1.000 40.268 107 GLY B C 1
ATOM 841 O O . GLY A 1 107 ? -13.840 0.035 8.164 1.000 37.195 107 GLY B O 1
ATOM 842 N N . PRO A 1 108 ? -11.692 0.504 7.802 1.000 41.579 108 PRO B N 1
ATOM 843 C CA . PRO A 1 108 ? -11.471 -0.759 7.097 1.000 38.651 108 PRO B CA 1
ATOM 844 C C . PRO A 1 108 ? -11.324 -1.988 8.028 1.000 41.216 108 PRO B C 1
ATOM 845 O O . PRO A 1 108 ? -11.228 -3.115 7.538 1.000 38.264 108 PRO B O 1
ATOM 849 N N . HIS A 1 109 ? -11.384 -1.777 9.348 1.000 39.300 109 HIS B N 1
ATOM 850 C CA . HIS A 1 109 ? -11.089 -2.803 10.387 1.000 37.857 109 HIS B CA 1
ATOM 851 C C . HIS A 1 109 ? -12.378 -3.413 10.954 1.000 36.866 109 HIS B C 1
ATOM 852 O O . HIS A 1 109 ? -13.236 -2.658 11.465 1.000 37.205 109 HIS B O 1
ATOM 859 N N . ASP A 1 110 ? -12.506 -4.739 10.858 1.000 32.422 110 ASP B N 1
ATOM 860 C CA . ASP A 1 110 ? -13.574 -5.524 11.514 1.000 30.151 110 ASP B CA 1
ATOM 861 C C . ASP A 1 110 ? -12.950 -6.372 12.628 1.000 31.177 110 ASP B C 1
ATOM 862 O O . ASP A 1 110 ? -12.109 -7.235 12.292 1.000 27.078 110 ASP B O 1
ATOM 867 N N . PHE A 1 111 ? -13.370 -6.169 13.893 1.000 29.201 111 PHE B N 1
ATOM 868 C CA . PHE A 1 111 ? -12.742 -6.795 15.089 1.000 26.008 111 PHE B CA 1
ATOM 869 C C . PHE A 1 111 ? -13.624 -7.907 15.611 1.000 24.384 111 PHE B C 1
ATOM 870 O O . PHE A 1 111 ? -13.297 -8.428 16.665 1.000 26.622 111 PHE B O 1
ATOM 878 N N . SER A 1 112 ? -14.659 -8.287 14.872 1.000 25.899 112 SER B N 1
ATOM 879 C CA . SER A 1 112 ? -15.723 -9.177 15.384 1.000 27.644 112 SER B CA 1
ATOM 880 C C . SER A 1 112 ? -15.187 -10.607 15.529 1.000 24.419 112 SER B C 1
ATOM 881 O O . SER A 1 112 ? -15.588 -11.276 16.483 1.000 20.963 112 SER B O 1
ATOM 884 N N . LEU A 1 113 ? -14.297 -11.067 14.644 1.000 24.779 113 LEU B N 1
ATOM 885 C CA . LEU A 1 113 ? -13.757 -12.452 14.739 1.000 23.752 113 LEU B CA 1
ATOM 886 C C . LEU A 1 113 ? -12.765 -12.495 15.912 1.000 20.188 113 LEU B C 1
ATOM 887 O O . LEU A 1 113 ? -12.782 -13.447 16.680 1.000 18.898 113 LEU B O 1
ATOM 892 N N . ALA A 1 114 ? -11.946 -11.469 16.057 1.000 18.736 114 ALA B N 1
ATOM 893 C CA . ALA A 1 114 ? -10.981 -11.352 17.170 1.000 19.262 114 ALA B CA 1
ATOM 894 C C . ALA A 1 114 ? -11.719 -11.440 18.515 1.000 20.885 114 ALA B C 1
ATOM 895 O O . ALA A 1 114 ? -11.253 -12.166 19.416 1.000 19.283 114 ALA B O 1
ATOM 897 N N . ALA A 1 115 ? -12.817 -10.703 18.653 1.000 21.617 115 ALA B N 1
ATOM 898 C CA . ALA A 1 115 ? -13.635 -10.660 19.891 1.000 22.303 115 ALA B CA 1
ATOM 899 C C . ALA A 1 115 ? -14.246 -12.036 20.155 1.000 20.960 115 ALA B C 1
ATOM 900 O O . ALA A 1 115 ? -14.274 -12.492 21.311 1.000 22.094 115 ALA B O 1
ATOM 902 N N . ARG A 1 116 ? -14.759 -12.685 19.125 1.000 22.090 116 ARG B N 1
ATOM 903 C CA . ARG A 1 116 ? -15.455 -13.975 19.332 1.000 21.931 116 ARG B CA 1
ATOM 904 C C . ARG A 1 116 ? -14.455 -15.076 19.693 1.000 19.144 116 ARG B C 1
ATOM 905 O O . ARG A 1 116 ? -14.752 -15.881 20.620 1.000 18.510 116 ARG B O 1
ATOM 913 N N . ASN A 1 117 ? -13.304 -15.086 19.028 1.000 18.432 117 ASN B N 1
ATOM 914 C CA . ASN A 1 117 ? -12.158 -15.964 19.390 1.000 19.414 117 ASN B CA 1
ATOM 915 C C . ASN A 1 117 ? -11.685 -15.631 20.815 1.000 17.354 117 ASN B C 1
ATOM 916 O O . ASN A 1 117 ? -11.417 -16.552 21.596 1.000 15.954 117 ASN B O 1
ATOM 921 N N . GLY A 1 118 ? -11.525 -14.345 21.124 1.000 16.253 118 GLY B N 1
ATOM 922 C CA . GLY A 1 118 ? -11.016 -13.895 22.435 1.000 15.998 118 GLY B CA 1
ATOM 923 C C . GLY A 1 118 ? -11.878 -14.348 23.606 1.000 15.154 118 GLY B C 1
ATOM 924 O O . GLY A 1 118 ? -11.303 -14.823 24.612 1.000 14.377 118 GLY B O 1
ATOM 925 N N . ILE A 1 119 ? -13.204 -14.220 23.504 1.000 15.926 119 ILE B N 1
ATOM 926 C CA . ILE A 1 119 ? -14.130 -14.644 24.597 1.000 17.161 119 ILE B CA 1
ATOM 927 C C . ILE A 1 119 ? -14.104 -16.173 24.738 1.000 17.460 119 ILE B C 1
ATOM 928 O O . ILE A 1 119 ? -14.140 -16.650 25.885 1.000 16.482 119 ILE B O 1
ATOM 933 N N . CYS A 1 120 ? -14.029 -16.929 23.642 1.000 17.292 120 CYS B N 1
ATOM 934 C CA . CYS A 1 120 ? -13.968 -18.417 23.707 1.000 18.586 120 CYS B CA 1
ATOM 935 C C . CYS A 1 120 ? -12.631 -18.832 24.320 1.000 17.366 120 CYS B C 1
ATOM 936 O O . CYS A 1 120 ? -12.617 -19.763 25.172 1.000 16.900 120 CYS B O 1
ATOM 939 N N . PHE A 1 121 ? -11.527 -18.196 23.909 1.000 16.987 121 PHE B N 1
ATOM 940 C CA . PHE A 1 121 ? -10.192 -18.434 24.533 1.000 17.004 121 PHE B CA 1
ATOM 941 C C . PHE A 1 121 ? -10.305 -18.232 26.050 1.000 15.817 121 PHE B C 1
ATOM 942 O O . PHE A 1 121 ? -9.870 -19.077 26.820 1.000 15.787 121 PHE B O 1
ATOM 950 N N . ALA A 1 122 ? -10.832 -17.101 26.491 1.000 15.717 122 ALA B N 1
ATOM 951 C CA . ALA A 1 122 ? -10.854 -16.738 27.936 1.000 16.085 122 ALA B CA 1
ATOM 952 C C . ALA A 1 122 ? -11.636 -17.802 28.716 1.000 17.327 122 ALA B C 1
ATOM 953 O O . ALA A 1 122 ? -11.173 -18.237 29.758 1.000 17.827 122 ALA B O 1
ATOM 955 N N . PHE A 1 123 ? -12.761 -18.268 28.186 1.000 19.352 123 PHE B N 1
ATOM 956 C CA . PHE A 1 123 ? -13.605 -19.277 28.877 1.000 20.160 123 PHE B CA 1
ATOM 957 C C . PHE A 1 123 ? -12.918 -20.645 28.848 1.000 19.978 123 PHE B C 1
ATOM 958 O O . PHE A 1 123 ? -12.966 -21.318 29.892 1.000 19.423 123 PHE B O 1
ATOM 966 N N . ARG A 1 124 ? -12.266 -21.046 27.746 1.000 18.629 124 ARG B N 1
ATOM 967 C CA . ARG A 1 124 ? -11.519 -22.329 27.739 1.000 19.633 124 ARG B CA 1
ATOM 968 C C . ARG A 1 124 ? -10.435 -22.305 28.821 1.000 20.865 124 ARG B C 1
ATOM 969 O O . ARG A 1 124 ? -10.374 -23.252 29.609 1.000 19.382 124 ARG B O 1
ATOM 977 N N . GLU A 1 125 ? -9.661 -21.220 28.914 1.000 21.700 125 GLU B N 1
ATOM 978 C CA . GLU A 1 125 ? -8.561 -21.086 29.910 1.000 21.995 125 GLU B CA 1
ATOM 979 C C . GLU A 1 125 ? -9.126 -20.928 31.328 1.000 21.996 125 GLU B C 1
ATOM 980 O O . GLU A 1 125 ? -8.523 -21.465 32.278 1.000 21.142 125 GLU B O 1
ATOM 986 N N . TYR A 1 126 ? -10.246 -20.239 31.485 1.000 21.236 126 TYR B N 1
ATOM 987 C CA . TYR A 1 126 ? -10.926 -20.137 32.795 1.000 22.948 126 TYR B CA 1
ATOM 988 C C . TYR A 1 126 ? -11.257 -21.546 33.302 1.000 23.689 126 TYR B C 1
ATOM 989 O O . TYR A 1 126 ? -11.013 -21.894 34.467 1.000 22.687 126 TYR B O 1
ATOM 998 N N . VAL A 1 127 ? -11.801 -22.386 32.436 1.000 24.131 127 VAL B N 1
ATOM 999 C CA . VAL A 1 127 ? -12.171 -23.769 32.841 1.000 26.799 127 VAL B CA 1
ATOM 1000 C C . VAL A 1 127 ? -10.895 -24.522 33.221 1.000 28.062 127 VAL B C 1
ATOM 1001 O O . VAL A 1 127 ? -10.894 -25.154 34.271 1.000 28.443 127 VAL B O 1
ATOM 1005 N N . SER A 1 128 ? -9.831 -24.419 32.433 1.000 27.242 128 SER B N 1
ATOM 1006 C CA . SER A 1 128 ? -8.527 -25.030 32.785 1.000 28.146 128 SER B CA 1
ATOM 1007 C C . SER A 1 128 ? -8.071 -24.520 34.150 1.000 30.296 128 SER B C 1
ATOM 1008 O O . SER A 1 128 ? -7.671 -25.347 34.974 1.000 30.226 128 SER B O 1
ATOM 1011 N N . GLU A 1 129 ? -8.107 -23.208 34.353 1.000 28.439 129 GLU B N 1
ATOM 1012 C CA . GLU A 1 129 ? -7.675 -22.551 35.610 1.000 29.896 129 GLU B CA 1
ATOM 1013 C C . GLU A 1 129 ? -8.417 -23.156 36.819 1.000 34.053 129 GLU B C 1
ATOM 1014 O O . GLU A 1 129 ? -7.724 -23.572 37.791 1.000 33.480 129 GLU B O 1
ATOM 1020 N N . GLN A 1 130 ? -9.756 -23.172 36.780 1.000 35.158 130 GLN B N 1
ATOM 1021 C CA . GLN A 1 130 ? -10.643 -23.578 37.911 1.000 37.712 130 GLN B CA 1
ATOM 1022 C C . GLN A 1 130 ? -10.557 -25.092 38.138 1.000 39.689 130 GLN B C 1
ATOM 1023 O O . GLN A 1 130 ? -10.565 -25.528 39.305 1.000 39.173 130 GLN B O 1
ATOM 1029 N N . TYR A 1 131 ? -10.482 -25.865 37.056 1.000 42.200 131 TYR B N 1
ATOM 1030 C CA . TYR A 1 131 ? -10.327 -27.336 37.101 1.000 40.646 131 TYR B CA 1
ATOM 1031 C C . TYR A 1 131 ? -8.996 -27.718 37.750 1.000 41.263 131 TYR B C 1
ATOM 1032 O O . TYR A 1 131 ? -9.005 -28.635 38.572 1.000 38.235 131 TYR B O 1
ATOM 1041 N N . LEU A 1 132 ? -7.888 -27.074 37.369 1.000 40.248 132 LEU B N 1
ATOM 1042 C CA . LEU A 1 132 ? -6.529 -27.444 37.857 1.000 40.476 132 LEU B CA 1
ATOM 1043 C C . LEU A 1 132 ? -6.095 -26.596 39.066 1.000 40.122 132 LEU B C 1
ATOM 1044 O O . LEU A 1 132 ? -4.946 -26.773 39.494 1.000 44.881 132 LEU B O 1
ATOM 1049 N N . HIS A 1 133 ? -6.931 -25.679 39.562 1.000 42.398 133 HIS B N 1
ATOM 1050 C CA . HIS A 1 133 ? -6.642 -24.799 40.735 1.000 48.258 133 HIS B CA 1
ATOM 1051 C C . HIS A 1 133 ? -5.381 -23.957 40.492 1.000 47.754 133 HIS B C 1
ATOM 1052 O O . HIS A 1 133 ? -4.559 -23.848 41.412 1.000 46.163 133 HIS B O 1
ATOM 1059 N N . LEU A 1 134 ? -5.251 -23.335 39.316 1.000 48.868 134 LEU B N 1
ATOM 1060 C CA . LEU A 1 134 ? -4.019 -22.595 38.923 1.000 45.096 134 LEU B CA 1
ATOM 1061 C C . LEU A 1 134 ? -4.022 -21.175 39.489 1.000 42.474 134 LEU B C 1
ATOM 1062 O O . LEU A 1 134 ? -2.924 -20.588 39.572 1.000 39.614 134 LEU B O 1
ATOM 1067 N N . GLY A 1 135 ? -5.192 -20.611 39.787 1.000 40.194 135 GLY B N 1
ATOM 1068 C CA . GLY A 1 135 ? -5.286 -19.215 40.256 1.000 40.538 135 GLY B CA 1
ATOM 1069 C C . GLY A 1 135 ? -6.586 -18.544 39.853 1.000 38.561 135 GLY B C 1
ATOM 1070 O O . GLY A 1 135 ? -7.613 -19.229 39.747 1.000 40.627 135 GLY B O 1
ATOM 1071 N N . ASN A 1 136 ? -6.550 -17.228 39.679 1.000 36.510 136 ASN B N 1
ATOM 1072 C CA . ASN A 1 136 ? -7.767 -16.406 39.489 1.000 39.259 136 ASN B CA 1
ATOM 1073 C C . ASN A 1 136 ? -7.565 -15.381 38.364 1.000 34.612 136 ASN B C 1
ATOM 1074 O O . ASN A 1 136 ? -8.430 -14.528 38.229 1.000 35.961 136 ASN B O 1
ATOM 1079 N N . L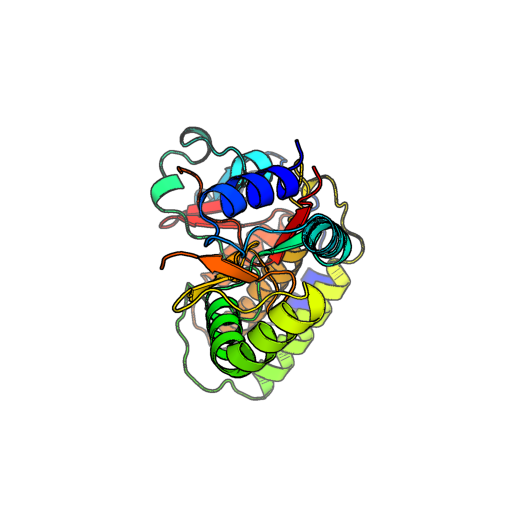YS A 1 137 ? -6.490 -15.455 37.578 1.000 31.885 137 LYS B N 1
ATOM 1080 C CA . LYS A 1 137 ? -6.232 -14.464 36.501 1.000 31.671 137 LYS B CA 1
ATOM 1081 C C . LYS A 1 137 ? -7.369 -14.509 35.477 1.000 29.491 137 LYS B C 1
ATOM 1082 O O . LYS A 1 137 ? -7.819 -13.425 35.079 1.000 28.110 137 LYS B O 1
ATOM 1088 N N . TRP A 1 138 ? -7.862 -15.698 35.113 1.000 25.302 138 TRP B N 1
ATOM 1089 C CA . TRP A 1 138 ? -8.926 -15.857 34.079 1.000 26.317 138 TRP B CA 1
ATOM 1090 C C . TRP A 1 138 ? -10.304 -15.571 34.675 1.000 27.631 138 TRP B C 1
ATOM 1091 O O . TRP A 1 138 ? -11.165 -15.073 33.942 1.000 28.918 138 TRP B O 1
ATOM 1102 N N . GLU A 1 139 ? -10.462 -15.773 35.978 1.000 31.034 139 GLU B N 1
ATOM 1103 C CA . GLU A 1 139 ? -11.706 -15.462 36.730 1.000 34.260 139 GLU B CA 1
ATOM 1104 C C . GLU A 1 139 ? -12.003 -13.965 36.606 1.000 30.427 139 GLU B C 1
ATOM 1105 O O . GLU A 1 139 ? -13.158 -13.597 36.287 1.000 30.732 139 GLU B O 1
ATOM 1111 N N . GLU A 1 140 ? -10.984 -13.134 36.791 1.000 30.571 140 GLU B N 1
ATOM 1112 C CA . GLU A 1 140 ? -11.060 -11.652 36.642 1.000 32.354 140 GLU B CA 1
ATOM 1113 C C . GLU A 1 140 ? -11.536 -11.274 35.223 1.000 29.922 140 GLU B C 1
ATOM 1114 O O . GLU A 1 140 ? -12.411 -10.387 35.093 1.000 29.628 140 GLU B O 1
ATOM 1120 N N . VAL A 1 141 ? -10.953 -11.885 34.181 1.000 26.115 141 VAL B N 1
ATOM 1121 C CA . VAL A 1 141 ? -11.231 -11.576 32.740 1.000 21.188 141 VAL B CA 1
ATOM 1122 C C . VAL A 1 141 ? -12.675 -11.956 32.395 1.000 18.852 141 VAL B C 1
ATOM 1123 O O . VAL A 1 141 ? -13.347 -11.192 31.706 1.000 16.344 141 VAL B O 1
ATOM 1127 N N . VAL A 1 142 ? -13.119 -13.110 32.881 1.000 20.138 142 VAL B N 1
ATOM 1128 C CA . VAL A 1 142 ? -14.460 -13.703 32.599 1.000 22.311 142 VAL B CA 1
ATOM 1129 C C . VAL A 1 142 ? -15.551 -12.872 33.293 1.000 22.270 142 VAL B C 1
ATOM 1130 O O . VAL A 1 142 ? -16.627 -12.642 32.685 1.000 20.620 142 VAL B O 1
ATOM 1134 N N . GLY A 1 143 ? -15.288 -12.405 34.510 1.000 23.819 143 GLY B N 1
ATOM 1135 C CA . GLY A 1 143 ? -16.148 -11.418 35.199 1.000 21.437 143 GLY B CA 1
ATOM 1136 C C . GLY A 1 143 ? -16.408 -10.216 34.314 1.000 20.587 143 GLY B C 1
ATOM 1137 O O . GLY A 1 143 ? -17.547 -9.795 34.192 1.000 20.830 143 GLY B O 1
ATOM 1138 N N . ILE A 1 144 ? -15.395 -9.695 33.632 1.000 20.605 144 ILE B N 1
ATOM 1139 C CA . ILE A 1 144 ? -15.624 -8.514 32.765 1.000 19.737 144 ILE B CA 1
ATOM 1140 C C . ILE A 1 144 ? -16.547 -8.929 31.610 1.000 21.564 144 ILE B C 1
ATOM 1141 O O . ILE A 1 144 ? -17.399 -8.107 31.206 1.000 22.966 144 ILE B O 1
ATOM 1146 N N . TYR A 1 145 ? -16.372 -10.127 31.043 1.000 22.210 145 TYR B N 1
ATOM 1147 C CA . TYR A 1 145 ? -17.235 -10.628 29.938 1.000 20.402 145 TYR B CA 1
ATOM 1148 C C . TYR A 1 145 ? -18.694 -10.711 30.419 1.000 19.682 145 TYR B C 1
ATOM 1149 O O . TYR A 1 145 ? -19.615 -10.323 29.674 1.000 17.852 145 TYR B O 1
ATOM 1158 N N . PHE A 1 146 ? -18.899 -11.257 31.611 1.000 20.974 146 PHE B N 1
ATOM 1159 C CA . PHE A 1 146 ? -20.236 -11.436 32.220 1.000 23.654 146 PHE B CA 1
ATOM 1160 C C . PHE A 1 146 ? -20.872 -10.059 32.472 1.000 26.576 146 PHE B C 1
ATOM 1161 O O . PHE A 1 146 ? -22.096 -9.975 32.384 1.000 28.391 146 PHE B O 1
ATOM 1169 N N . SER A 1 147 ? -20.084 -9.006 32.698 1.000 25.701 147 SER B N 1
ATOM 1170 C CA . SER A 1 147 ? -20.633 -7.640 32.903 1.000 28.106 147 SER B CA 1
ATOM 1171 C C . SER A 1 147 ? -20.999 -6.995 31.561 1.000 27.731 147 SER B C 1
ATOM 1172 O O . SER A 1 147 ? -21.497 -5.894 31.592 1.000 32.685 147 SER B O 1
ATOM 1175 N N . GLY A 1 148 ? -20.740 -7.634 30.418 1.000 26.418 148 GLY B N 1
ATOM 1176 C CA . GLY A 1 148 ? -21.171 -7.117 29.109 1.000 22.994 148 GLY B CA 1
ATOM 1177 C C . GLY A 1 148 ? -20.093 -6.326 28.397 1.000 21.677 148 GLY B C 1
ATOM 1178 O O . GLY A 1 148 ? -20.380 -5.714 27.339 1.000 20.725 148 GLY B O 1
ATOM 1179 N N . HIS A 1 149 ? -18.873 -6.369 28.907 1.000 20.741 149 HIS B N 1
ATOM 1180 C CA . HIS A 1 149 ? -17.726 -5.670 28.291 1.000 22.684 149 HIS B CA 1
ATOM 1181 C C . HIS A 1 149 ? -16.773 -6.655 27.608 1.000 21.414 149 HIS B C 1
ATOM 1182 O O . HIS A 1 149 ? -16.924 -7.870 27.770 1.000 20.042 149 HIS B O 1
ATOM 1189 N N . TRP A 1 150 ? -15.814 -6.097 26.885 1.000 22.737 150 TRP B N 1
ATOM 1190 C CA . TRP A 1 150 ? -14.713 -6.824 26.201 1.000 21.354 150 TRP B CA 1
ATOM 1191 C C . TRP A 1 150 ? -13.365 -6.445 26.810 1.000 18.893 150 TRP B C 1
ATOM 1192 O O . TRP A 1 150 ? -12.819 -5.396 26.490 1.000 17.478 150 TRP B O 1
ATOM 1203 N N . PRO A 1 151 ? -12.789 -7.278 27.704 1.000 17.113 151 PRO B N 1
ATOM 1204 C CA . PRO A 1 151 ? -11.401 -7.114 28.133 1.000 19.625 151 PRO B CA 1
ATOM 1205 C C . PRO A 1 151 ? -10.438 -7.502 26.998 1.000 19.755 151 PRO B C 1
ATOM 1206 O O . PRO A 1 151 ? -10.466 -8.650 26.543 1.000 20.629 151 PRO B O 1
ATOM 1210 N N . VAL A 1 152 ? -9.648 -6.544 26.532 1.000 21.172 152 VAL B N 1
ATOM 1211 C CA . VAL A 1 152 ? -8.843 -6.653 25.273 1.000 24.167 152 VAL B CA 1
ATOM 1212 C C . VAL A 1 152 ? -7.348 -6.794 25.561 1.000 24.898 152 VAL B C 1
ATOM 1213 O O . VAL A 1 152 ? -6.634 -7.193 24.637 1.000 26.079 152 VAL B O 1
ATOM 1217 N N . GLY A 1 153 ? -6.893 -6.414 26.753 1.000 25.367 153 GLY B N 1
ATOM 1218 C CA . GLY A 1 153 ? -5.478 -6.097 26.991 1.000 28.181 153 GLY B CA 1
ATOM 1219 C C . GLY A 1 153 ? -5.121 -6.156 28.456 1.000 29.942 153 GLY B C 1
ATOM 1220 O O . GLY A 1 153 ? -5.989 -5.875 29.301 1.000 29.708 153 GLY B O 1
ATOM 1221 N N . ILE A 1 154 ? -3.887 -6.553 28.725 1.000 30.901 154 ILE B N 1
ATOM 1222 C CA . ILE A 1 154 ? -3.255 -6.609 30.073 1.000 35.011 154 ILE B CA 1
ATOM 1223 C C . ILE A 1 154 ? -2.065 -5.661 30.018 1.000 34.883 154 ILE B C 1
ATOM 1224 O O . ILE A 1 154 ? -1.312 -5.715 29.023 1.000 32.995 154 ILE B O 1
ATOM 1229 N N . ALA A 1 155 ? -1.970 -4.788 31.015 1.000 37.549 155 ALA B N 1
ATOM 1230 C CA . ALA A 1 155 ? -0.908 -3.768 31.164 1.000 38.076 155 ALA B CA 1
ATOM 1231 C C . ALA A 1 155 ? -0.610 -3.698 32.655 1.000 38.278 155 ALA B C 1
ATOM 1232 O O . ALA A 1 155 ? -1.396 -3.047 33.371 1.000 36.885 155 ALA B O 1
ATOM 1234 N N . LYS A 1 156 ? 0.410 -4.448 33.082 1.000 41.189 156 LYS B N 1
ATOM 1235 C CA . LYS A 1 156 ? 0.775 -4.684 34.498 1.000 44.113 156 LYS B CA 1
ATOM 1236 C C . LYS A 1 156 ? -0.396 -5.388 35.187 1.000 42.386 156 LYS B C 1
ATOM 1237 O O . LYS A 1 156 ? -0.744 -6.495 34.744 1.000 43.373 156 LYS B O 1
ATOM 1243 N N . ASP A 1 157 ? -0.967 -4.774 36.230 1.000 42.387 157 ASP B N 1
ATOM 1244 C CA . ASP A 1 157 ? -2.133 -5.303 36.989 1.000 45.226 157 ASP B CA 1
ATOM 1245 C C . ASP A 1 157 ? -3.438 -4.668 36.467 1.000 41.508 157 ASP B C 1
ATOM 1246 O O . ASP A 1 157 ? -4.487 -4.894 37.084 1.000 42.353 157 ASP B O 1
ATOM 1251 N N . LYS A 1 158 ? -3.396 -3.923 35.360 1.000 35.648 158 LYS B N 1
ATOM 1252 C CA . LYS A 1 158 ? -4.600 -3.317 34.745 1.000 36.181 158 LYS B CA 1
ATOM 1253 C C . LYS A 1 158 ? -5.139 -4.260 33.655 1.000 33.613 158 LYS B C 1
ATOM 1254 O O . LYS A 1 158 ? -4.334 -5.005 33.073 1.000 31.419 158 LYS B O 1
ATOM 1260 N N . ILE A 1 159 ? -6.450 -4.207 33.409 1.000 31.022 159 ILE B N 1
ATOM 1261 C CA . ILE A 1 159 ? -7.156 -4.866 32.272 1.000 29.011 159 ILE B CA 1
ATOM 1262 C C . ILE A 1 159 ? -7.792 -3.771 31.419 1.000 28.336 159 ILE B C 1
ATOM 1263 O O . ILE A 1 159 ? -8.757 -3.136 31.877 1.000 29.592 159 ILE B O 1
ATOM 1268 N N . VAL A 1 160 ? -7.302 -3.584 30.207 1.000 23.951 160 VAL B N 1
ATOM 1269 C CA . VAL A 1 160 ? -7.891 -2.612 29.252 1.000 25.121 160 VAL B CA 1
ATOM 1270 C C . VAL A 1 160 ? -9.177 -3.221 28.701 1.000 26.676 160 VAL B C 1
ATOM 1271 O O . VAL A 1 160 ? -9.133 -4.420 28.276 1.000 24.628 160 VAL B O 1
ATOM 1275 N N . THR A 1 161 ? -10.285 -2.474 28.733 1.000 24.858 161 THR B N 1
ATOM 1276 C CA . THR A 1 161 ? -11.595 -2.998 28.277 1.000 28.193 161 THR B CA 1
ATOM 1277 C C . THR A 1 161 ? -12.408 -1.933 27.549 1.000 29.820 161 THR B C 1
ATOM 1278 O O . THR A 1 161 ? -12.228 -0.711 27.782 1.000 29.309 161 THR B O 1
ATOM 1282 N N . ILE A 1 162 ? -13.244 -2.423 26.645 1.000 31.879 162 ILE B N 1
ATOM 1283 C CA . ILE A 1 162 ? -14.334 -1.646 25.990 1.000 31.787 162 ILE B CA 1
ATOM 1284 C C . ILE A 1 162 ? -15.650 -2.019 26.687 1.000 32.243 162 ILE B C 1
ATOM 1285 O O . ILE A 1 162 ? -16.371 -1.143 27.221 1.000 29.746 162 ILE B O 1
ATOM 1291 N N . CYS B 2 24 ? -6.825 7.063 -3.530 1.000 65.255 1292 CYS A N 1
ATOM 1292 C CA . CYS B 2 24 ? -6.107 5.743 -3.584 1.000 65.851 1292 CYS A CA 1
ATOM 1293 C C . CYS B 2 24 ? -6.567 4.840 -2.423 1.000 58.176 1292 CYS A C 1
ATOM 1294 O O . CYS B 2 24 ? -6.640 5.345 -1.292 1.000 53.039 1292 CYS A O 1
ATOM 1297 N N . SER B 2 25 ? -6.868 3.561 -2.709 1.000 50.928 1293 SER A N 1
ATOM 1298 C CA . SER B 2 25 ? -7.113 2.481 -1.709 1.000 47.196 1293 SER A CA 1
ATOM 1299 C C . SER B 2 25 ? -5.808 2.062 -1.006 1.000 47.115 1293 SER A C 1
ATOM 1300 O O . SER B 2 25 ? -4.703 2.425 -1.483 1.000 43.568 1293 SER A O 1
ATOM 1303 N N . THR B 2 26 ? -5.922 1.319 0.102 1.000 45.722 1294 THR A N 1
ATOM 1304 C CA . THR B 2 26 ? -4.755 0.729 0.814 1.000 43.677 1294 THR A CA 1
ATOM 1305 C C . THR B 2 26 ? -4.004 -0.178 -0.169 1.000 37.848 1294 THR A C 1
ATOM 1306 O O . THR B 2 26 ? -2.783 -0.074 -0.261 1.000 39.154 1294 THR A O 1
ATOM 1310 N N . LEU B 2 27 ? -4.723 -1.023 -0.897 1.000 37.964 1295 LEU A N 1
ATOM 1311 C CA . LEU B 2 27 ? -4.107 -1.987 -1.838 1.000 37.511 1295 LEU A CA 1
ATOM 1312 C C . LEU B 2 27 ? -3.324 -1.216 -2.906 1.000 36.176 1295 LEU A C 1
ATOM 1313 O O . LEU B 2 27 ? -2.120 -1.497 -3.099 1.000 32.784 1295 LEU A O 1
ATOM 1318 N N . ASP B 2 28 ? -3.940 -0.208 -3.518 1.000 37.854 1296 ASP A N 1
ATOM 1319 C CA . ASP B 2 28 ? -3.265 0.619 -4.551 1.000 38.396 1296 ASP A CA 1
ATOM 1320 C C . ASP B 2 28 ? -1.944 1.167 -4.009 1.000 37.412 1296 ASP A C 1
ATOM 1321 O O . ASP B 2 28 ? -0.952 1.104 -4.768 1.000 34.797 1296 ASP A O 1
ATOM 1326 N N . ARG B 2 29 ? -1.907 1.665 -2.762 1.000 39.107 1297 ARG A N 1
ATOM 1327 C CA . ARG B 2 29 ? -0.681 2.283 -2.165 1.000 40.139 1297 ARG A CA 1
ATOM 1328 C C . ARG B 2 29 ? 0.400 1.224 -1.905 1.000 34.619 1297 ARG A C 1
ATOM 1329 O O . ARG B 2 29 ? 1.557 1.498 -2.185 1.000 38.748 1297 ARG A O 1
ATOM 1337 N N . ILE B 2 30 ? 0.043 0.073 -1.350 1.000 32.455 1298 ILE A N 1
ATOM 1338 C CA . ILE B 2 30 ? 0.961 -1.099 -1.198 1.000 33.599 1298 ILE A CA 1
ATOM 1339 C C . ILE B 2 30 ? 1.523 -1.499 -2.571 1.000 30.537 1298 ILE A C 1
ATOM 1340 O O . ILE B 2 30 ? 2.742 -1.706 -2.660 1.000 33.603 1298 ILE A O 1
ATOM 1345 N N . ILE B 2 31 ? 0.693 -1.582 -3.612 1.000 30.781 1299 ILE A N 1
ATOM 1346 C CA . ILE B 2 31 ? 1.162 -1.988 -4.979 1.000 31.517 1299 ILE A CA 1
ATOM 1347 C C . ILE B 2 31 ? 2.110 -0.917 -5.521 1.000 31.825 1299 ILE A C 1
ATOM 1348 O O . ILE B 2 31 ? 3.186 -1.297 -6.027 1.000 32.016 1299 ILE A O 1
ATOM 1353 N N . GLY B 2 32 ? 1.717 0.360 -5.411 1.000 31.732 1300 GLY A N 1
ATOM 1354 C CA . GLY B 2 32 ? 2.542 1.519 -5.800 1.000 32.324 1300 GLY A CA 1
ATOM 1355 C C . GLY B 2 32 ? 3.888 1.508 -5.103 1.000 33.030 1300 GLY A C 1
ATOM 1356 O O . GLY B 2 32 ? 4.926 1.623 -5.798 1.000 36.928 1300 GLY A O 1
ATOM 1357 N N . ASP B 2 33 ? 3.897 1.352 -3.780 1.000 35.153 1301 ASP A N 1
ATOM 1358 C CA . ASP B 2 33 ? 5.156 1.317 -2.979 1.000 37.670 1301 ASP A CA 1
ATOM 1359 C C . ASP B 2 33 ? 6.032 0.126 -3.408 1.000 36.589 1301 ASP A C 1
ATOM 1360 O O . ASP B 2 33 ? 7.249 0.297 -3.574 1.000 37.495 1301 ASP A O 1
ATOM 1365 N N . ALA B 2 34 ? 5.449 -1.070 -3.511 1.000 34.875 1302 ALA A N 1
ATOM 1366 C CA . ALA B 2 34 ? 6.177 -2.310 -3.869 1.000 30.689 1302 ALA A CA 1
ATOM 1367 C C . ALA B 2 34 ? 6.837 -2.123 -5.244 1.000 28.471 1302 ALA A C 1
ATOM 1368 O O . ALA B 2 34 ? 7.973 -2.505 -5.389 1.000 28.986 1302 ALA A O 1
ATOM 1370 N N . ASN B 2 35 ? 6.170 -1.500 -6.212 1.000 27.828 1303 ASN A N 1
ATOM 1371 C CA . ASN B 2 35 ? 6.719 -1.374 -7.588 1.000 30.622 1303 ASN A CA 1
ATOM 1372 C C . ASN B 2 35 ? 7.976 -0.510 -7.632 1.000 34.622 1303 ASN A C 1
ATOM 1373 O O . ASN B 2 35 ? 8.815 -0.772 -8.508 1.000 31.237 1303 ASN A O 1
ATOM 1378 N N . LYS B 2 36 ? 8.097 0.470 -6.733 1.000 38.964 1304 LYS A N 1
ATOM 1379 C CA . LYS B 2 36 ? 9.277 1.374 -6.641 1.000 44.047 1304 LYS A CA 1
ATOM 1380 C C . LYS B 2 36 ? 10.535 0.554 -6.335 1.000 42.774 1304 LYS A C 1
ATOM 1381 O O . LYS B 2 36 ? 11.609 0.975 -6.753 1.000 46.703 1304 LYS A O 1
ATOM 1387 N N . VAL B 2 37 ? 10.401 -0.592 -5.662 1.000 41.550 1305 VAL A N 1
ATOM 1388 C CA . VAL B 2 37 ? 11.556 -1.435 -5.252 1.000 38.839 1305 VAL A CA 1
ATOM 1389 C C . VAL B 2 37 ? 11.562 -2.762 -6.036 1.000 39.416 1305 VAL A C 1
ATOM 1390 O O . VAL B 2 37 ? 12.339 -3.649 -5.680 1.000 42.618 1305 VAL A O 1
ATOM 1394 N N . ALA B 2 38 ? 10.759 -2.898 -7.095 1.000 36.644 1306 ALA A N 1
ATOM 1395 C CA . ALA B 2 38 ? 10.729 -4.112 -7.949 1.000 36.063 1306 ALA A CA 1
ATOM 1396 C C . ALA B 2 38 ? 12.031 -4.221 -8.737 1.000 35.150 1306 ALA A C 1
ATOM 1397 O O . ALA B 2 38 ? 12.468 -3.196 -9.265 1.000 31.960 1306 ALA A O 1
ATOM 1399 N N . SER B 2 39 ? 12.612 -5.426 -8.809 1.000 35.184 1307 SER A N 1
ATOM 1400 C CA . SER B 2 39 ? 13.692 -5.783 -9.769 1.000 32.645 1307 SER A CA 1
ATOM 1401 C C . SER B 2 39 ? 13.272 -5.391 -11.183 1.000 32.851 1307 SER A C 1
ATOM 1402 O O . SER B 2 39 ? 12.096 -5.623 -11.530 1.000 32.840 1307 SER A O 1
ATOM 1405 N N . ARG B 2 40 ? 14.230 -4.953 -12.001 1.000 33.356 1308 ARG A N 1
ATOM 1406 C CA . ARG B 2 40 ? 14.014 -4.677 -13.443 1.000 36.040 1308 ARG A CA 1
ATOM 1407 C C . ARG B 2 40 ? 13.439 -5.935 -14.118 1.000 33.213 1308 ARG A C 1
ATOM 1408 O O . ARG B 2 40 ? 13.936 -7.036 -13.854 1.000 33.629 1308 ARG A O 1
ATOM 1416 N N . GLY B 2 41 ? 12.431 -5.762 -14.970 1.000 31.613 1309 GLY A N 1
ATOM 1417 C CA . GLY B 2 41 ? 11.693 -6.861 -15.624 1.000 32.052 1309 GLY A CA 1
ATOM 1418 C C . GLY B 2 41 ? 10.850 -7.673 -14.640 1.000 30.135 1309 GLY A C 1
ATOM 1419 O O . GLY B 2 41 ? 10.529 -8.812 -14.974 1.000 30.503 1309 GLY A O 1
ATOM 1420 N N . GLY B 2 42 ? 10.485 -7.096 -13.488 1.000 27.027 1310 GLY A N 1
ATOM 1421 C CA . GLY B 2 42 ? 9.820 -7.800 -12.382 1.000 27.275 1310 GLY A CA 1
ATOM 1422 C C . GLY B 2 42 ? 8.686 -7.007 -11.779 1.000 26.551 1310 GLY A C 1
ATOM 1423 O O . GLY B 2 42 ? 8.111 -7.473 -10.781 1.000 26.563 1310 GLY A O 1
ATOM 1424 N N . ALA B 2 43 ? 8.343 -5.865 -12.375 1.000 25.626 1311 ALA A N 1
ATOM 1425 C CA . ALA B 2 43 ? 7.281 -4.965 -11.889 1.000 23.889 1311 ALA A CA 1
ATOM 1426 C C . ALA B 2 43 ? 5.991 -5.766 -11.725 1.000 23.842 1311 ALA A C 1
ATOM 1427 O O . ALA B 2 43 ? 5.758 -6.711 -12.502 1.000 22.900 1311 ALA A O 1
ATOM 1429 N N . ILE B 2 44 ? 5.137 -5.332 -10.809 1.000 22.899 1312 ILE A N 1
ATOM 1430 C CA . ILE B 2 44 ? 3.737 -5.813 -10.746 1.000 24.107 1312 ILE A CA 1
ATOM 1431 C C . ILE B 2 44 ? 3.029 -5.332 -12.016 1.000 25.071 1312 ILE A C 1
ATOM 1432 O O . ILE B 2 44 ? 3.114 -4.146 -12.297 1.000 25.084 1312 ILE A O 1
ATOM 1437 N N . THR B 2 45 ? 2.383 -6.225 -12.759 1.000 25.437 1313 THR A N 1
ATOM 1438 C CA . THR B 2 45 ? 1.639 -5.886 -14.005 1.000 27.101 1313 THR A CA 1
ATOM 1439 C C . THR B 2 45 ? 0.168 -5.629 -13.672 1.000 26.550 1313 THR A C 1
ATOM 1440 O O . THR B 2 45 ? -0.292 -6.001 -12.543 1.000 23.354 1313 THR A O 1
ATOM 1444 N N . ALA B 2 46 ? -0.537 -5.052 -14.648 1.000 25.868 1314 ALA A N 1
ATOM 1445 C CA . ALA B 2 46 ? -1.990 -4.772 -14.617 1.000 26.753 1314 ALA A CA 1
ATOM 1446 C C . ALA B 2 46 ? -2.741 -6.028 -14.174 1.000 25.647 1314 ALA A C 1
ATOM 1447 O O . ALA B 2 46 ? -3.594 -5.914 -13.269 1.000 21.831 1314 ALA A O 1
ATOM 1449 N N . LYS B 2 47 ? -2.443 -7.161 -14.820 1.000 24.655 1315 LYS A N 1
ATOM 1450 C CA . LYS B 2 47 ? -3.086 -8.479 -14.563 1.000 25.759 1315 LYS A CA 1
ATOM 1451 C C . LYS B 2 47 ? -2.836 -8.888 -13.118 1.000 22.239 1315 LYS A C 1
ATOM 1452 O O . LYS B 2 47 ? -3.777 -9.277 -12.425 1.000 23.138 1315 LYS A O 1
ATOM 1454 N N . GLN B 2 48 ? -1.580 -8.880 -12.718 1.000 23.914 1316 GLN A N 1
ATOM 1455 C CA . GLN B 2 48 ? -1.186 -9.301 -11.360 1.000 21.897 1316 GLN A CA 1
ATOM 1456 C C . GLN B 2 48 ? -1.955 -8.429 -10.358 1.000 22.272 1316 GLN A C 1
ATOM 1457 O O . GLN B 2 48 ? -2.488 -9.009 -9.389 1.000 19.511 1316 GLN A O 1
ATOM 1463 N N . ALA B 2 49 ? -2.046 -7.108 -10.600 1.000 21.188 1317 ALA A N 1
ATOM 1464 C CA . ALA B 2 49 ? -2.692 -6.137 -9.677 1.000 22.374 1317 ALA A CA 1
ATOM 1465 C C . ALA B 2 49 ? -4.180 -6.447 -9.575 1.000 24.458 1317 ALA A C 1
ATOM 1466 O O . ALA B 2 49 ? -4.733 -6.315 -8.451 1.000 23.053 1317 ALA A O 1
ATOM 1468 N N . GLN B 2 50 ? -4.808 -6.827 -10.694 1.000 25.059 1318 GLN A N 1
ATOM 1469 C CA . GLN B 2 50 ? -6.257 -7.139 -10.695 1.000 27.318 1318 GLN A CA 1
ATOM 1470 C C . GLN B 2 50 ? -6.477 -8.442 -9.926 1.000 26.254 1318 GLN A C 1
ATOM 1471 O O . GLN B 2 50 ? -7.472 -8.516 -9.147 1.000 24.031 1318 GLN A O 1
ATOM 1477 N N . ILE B 2 51 ? -5.598 -9.429 -10.115 1.000 26.970 1319 ILE A N 1
ATOM 1478 C CA . ILE B 2 51 ? -5.721 -10.721 -9.377 1.000 29.476 1319 ILE A CA 1
ATOM 1479 C C . ILE B 2 51 ? -5.600 -10.437 -7.880 1.000 29.398 1319 ILE A C 1
ATOM 1480 O O . ILE B 2 51 ? -6.488 -10.892 -7.145 1.000 29.100 1319 ILE A O 1
ATOM 1485 N N . LEU B 2 52 ? -4.570 -9.695 -7.455 1.000 29.296 1320 LEU A N 1
ATOM 1486 C CA . LEU B 2 52 ? -4.412 -9.259 -6.044 1.000 29.999 1320 LEU A CA 1
ATOM 1487 C C . LEU B 2 52 ? -5.724 -8.652 -5.563 1.000 33.816 1320 LEU A C 1
ATOM 1488 O O . LEU B 2 52 ? -6.210 -9.104 -4.490 1.000 34.781 1320 LEU A O 1
ATOM 1493 N N . ARG B 2 53 ? -6.263 -7.668 -6.299 1.000 31.599 1321 ARG A N 1
ATOM 1494 C CA . ARG B 2 53 ? -7.526 -6.979 -5.919 1.000 36.622 1321 ARG A CA 1
ATOM 1495 C C . ARG B 2 53 ? -8.651 -8.011 -5.749 1.000 31.778 1321 ARG A C 1
ATOM 1496 O O . ARG B 2 53 ? -9.429 -7.863 -4.817 1.000 30.522 1321 ARG A O 1
ATOM 1504 N N . ASP B 2 54 ? -8.706 -9.027 -6.600 1.000 34.117 1322 ASP A N 1
ATOM 1505 C CA . ASP B 2 54 ? -9.848 -9.978 -6.665 1.000 39.964 1322 ASP A CA 1
ATOM 1506 C C . ASP B 2 54 ? -9.702 -11.067 -5.598 1.000 44.517 1322 ASP A C 1
ATOM 1507 O O . ASP B 2 54 ? -10.726 -11.457 -5.024 1.000 45.265 1322 ASP A O 1
ATOM 1512 N N . ASN B 2 55 ? -8.483 -11.560 -5.366 1.000 47.674 1323 ASN A N 1
ATOM 1513 C CA . ASN B 2 55 ? -8.242 -12.780 -4.549 1.000 48.018 1323 ASN A CA 1
ATOM 1514 C C . ASN B 2 55 ? -7.981 -12.392 -3.098 1.000 45.408 1323 ASN A C 1
ATOM 1515 O O . ASN B 2 55 ? -8.293 -13.210 -2.230 1.000 60.585 1323 ASN A O 1
ATOM 1520 N N . LEU B 2 56 ? -7.502 -11.182 -2.842 1.000 39.729 1324 LEU A N 1
ATOM 1521 C CA . LEU B 2 56 ? -6.976 -10.780 -1.517 1.000 42.181 1324 LEU A CA 1
ATOM 1522 C C . LEU B 2 56 ? -7.414 -9.363 -1.181 1.000 38.202 1324 LEU A C 1
ATOM 1523 O O . LEU B 2 56 ? -6.612 -8.573 -0.685 1.000 42.696 1324 LEU A O 1
ATOM 1528 N N . PRO B 2 57 ? -8.707 -9.014 -1.354 1.000 37.542 1325 PRO A N 1
ATOM 1529 C CA . PRO B 2 57 ? -9.191 -7.689 -0.981 1.000 39.349 1325 PRO A CA 1
ATOM 1530 C C . PRO B 2 57 ? -9.272 -7.460 0.534 1.000 39.288 1325 PRO A C 1
ATOM 1531 O O . PRO B 2 57 ? -9.108 -6.324 0.976 1.000 37.909 1325 PRO A O 1
ATOM 1535 N N . VAL B 2 58 ? -9.610 -8.508 1.288 1.000 38.503 1326 VAL A N 1
ATOM 1536 C CA . VAL B 2 58 ? -9.672 -8.429 2.775 1.000 39.439 1326 VAL A CA 1
ATOM 1537 C C . VAL B 2 58 ? -8.669 -9.433 3.349 1.000 35.511 1326 VAL A C 1
ATOM 1538 O O . VAL B 2 58 ? -8.566 -10.566 2.852 1.000 34.769 1326 VAL A O 1
ATOM 1542 N N . VAL B 2 59 ? -7.927 -8.979 4.346 1.000 33.761 1327 VAL A N 1
ATOM 1543 C CA . VAL B 2 59 ? -6.843 -9.758 4.993 1.000 33.125 1327 VAL A CA 1
ATOM 1544 C C . VAL B 2 59 ? -7.177 -9.937 6.470 1.000 32.320 1327 VAL A C 1
ATOM 1545 O O . VAL B 2 59 ? -7.800 -9.028 7.050 1.000 32.907 1327 VAL A O 1
ATOM 1549 N N . GLN B 2 60 ? -6.678 -11.032 7.032 1.000 28.601 1328 GLN A N 1
ATOM 1550 C CA . GLN B 2 60 ? -6.860 -11.475 8.432 1.000 25.561 1328 GLN A CA 1
ATOM 1551 C C . GLN B 2 60 ? -5.477 -11.582 9.096 1.000 24.937 1328 GLN A C 1
ATOM 1552 O O . GLN B 2 60 ? -4.652 -12.450 8.676 1.000 24.448 1328 GLN A O 1
ATOM 1558 N N . ARG B 2 61 ? -5.208 -10.691 10.056 1.000 22.784 1329 ARG A N 1
ATOM 1559 C CA . ARG B 2 61 ? -4.011 -10.717 10.928 1.000 24.950 1329 ARG A CA 1
ATOM 1560 C C . ARG B 2 61 ? -3.737 -12.144 11.437 1.000 24.855 1329 ARG A C 1
ATOM 1561 O O . ARG B 2 61 ? -4.671 -12.785 11.998 1.000 22.234 1329 ARG A O 1
ATOM 1569 N N . ARG B 2 62 ? -2.489 -12.601 11.278 1.000 23.330 1330 ARG A N 1
ATOM 1570 C CA . ARG B 2 62 ? -2.042 -13.946 11.698 1.000 24.004 1330 ARG A CA 1
ATOM 1571 C C . ARG B 2 62 ? -1.442 -13.839 13.097 1.000 23.553 1330 ARG A C 1
ATOM 1572 O O . ARG B 2 62 ? -0.815 -12.803 13.376 1.000 24.172 1330 ARG A O 1
ATOM 1580 N N . SER B 2 63 ? -1.594 -14.882 13.912 1.000 22.379 1331 SER A N 1
ATOM 1581 C CA . SER B 2 63 ? -0.809 -15.051 15.153 1.000 24.838 1331 SER A CA 1
ATOM 1582 C C . SER B 2 63 ? 0.665 -15.275 14.798 1.000 27.364 1331 SER A C 1
ATOM 1583 O O . SER B 2 63 ? 0.978 -15.590 13.624 1.000 24.837 1331 SER A O 1
ATOM 1586 N N . VAL B 2 64 ? 1.534 -15.146 15.799 1.000 28.721 1332 VAL A N 1
ATOM 1587 C CA . VAL B 2 64 ? 2.984 -15.486 15.715 1.000 31.565 1332 VAL A CA 1
ATOM 1588 C C . VAL B 2 64 ? 3.120 -16.909 15.164 1.000 31.886 1332 VAL A C 1
ATOM 1589 O O . VAL B 2 64 ? 3.846 -17.114 14.168 1.000 33.207 1332 VAL A O 1
ATOM 1593 N N . PHE B 2 65 ? 2.393 -17.853 15.745 1.000 29.304 1333 PHE A N 1
ATOM 1594 C CA . PHE B 2 65 ? 2.475 -19.270 15.354 1.000 30.076 1333 PHE A CA 1
ATOM 1595 C C . PHE B 2 65 ? 2.009 -19.429 13.904 1.000 29.591 1333 PHE A C 1
ATOM 1596 O O . PHE B 2 65 ? 2.639 -20.174 13.152 1.000 27.838 1333 PHE A O 1
ATOM 1604 N N . GLN B 2 66 ? 0.893 -18.806 13.532 1.000 26.418 1334 GLN A N 1
ATOM 1605 C CA . GLN B 2 66 ? 0.345 -18.942 12.158 1.000 25.268 1334 GLN A CA 1
ATOM 1606 C C . GLN B 2 66 ? 1.350 -18.335 11.171 1.000 21.767 1334 GLN A C 1
ATOM 1607 O O . GLN B 2 66 ? 1.485 -18.878 10.103 1.000 22.158 1334 GLN A O 1
ATOM 1613 N N . ASN B 2 67 ? 2.008 -17.235 11.539 1.000 22.361 1335 ASN A N 1
ATOM 1614 C CA . ASN B 2 67 ? 3.039 -16.577 10.698 1.000 25.218 1335 ASN A CA 1
ATOM 1615 C C . ASN B 2 67 ? 4.214 -17.553 10.516 1.000 28.087 1335 ASN A C 1
ATOM 1616 O O . ASN B 2 67 ? 4.635 -17.782 9.357 1.000 24.189 1335 ASN A O 1
ATOM 1621 N N . GLN B 2 68 ? 4.668 -18.190 11.603 1.000 28.836 1336 GLN A N 1
ATOM 1622 C CA . GLN B 2 68 ? 5.762 -19.196 11.551 1.000 29.608 1336 GLN A CA 1
ATOM 1623 C C . GLN B 2 68 ? 5.345 -20.323 10.604 1.000 26.263 1336 GLN A C 1
ATOM 1624 O O . GLN B 2 68 ? 6.173 -20.685 9.769 1.000 26.422 1336 GLN A O 1
ATOM 1630 N N . MET B 2 69 ? 4.112 -20.822 10.667 1.000 24.331 1337 MET A N 1
ATOM 1631 C CA . MET B 2 69 ? 3.682 -21.909 9.750 1.000 27.093 1337 MET A CA 1
ATOM 1632 C C . MET B 2 69 ? 3.574 -21.369 8.305 1.000 27.007 1337 MET A C 1
ATOM 1633 O O . MET B 2 69 ? 3.872 -22.127 7.366 1.000 23.393 1337 MET A O 1
ATOM 1638 N N . ALA B 2 70 ? 3.172 -20.111 8.100 1.000 24.012 1338 ALA A N 1
ATOM 1639 C CA . ALA B 2 70 ? 2.986 -19.567 6.735 1.000 23.765 1338 ALA A CA 1
ATOM 1640 C C . ALA B 2 70 ? 4.368 -19.432 6.078 1.000 23.758 1338 ALA A C 1
ATOM 1641 O O . ALA B 2 70 ? 4.484 -19.841 4.904 1.000 20.473 1338 ALA A O 1
ATOM 1643 N N . ARG B 2 71 ? 5.375 -18.999 6.840 1.000 25.452 1339 ARG A N 1
ATOM 1644 C CA . ARG B 2 71 ? 6.794 -18.903 6.389 1.000 32.862 1339 ARG A CA 1
ATOM 1645 C C . ARG B 2 71 ? 7.325 -20.276 5.979 1.000 28.886 1339 ARG A C 1
ATOM 1646 O O . ARG B 2 71 ? 7.911 -20.353 4.903 1.000 24.486 1339 ARG A O 1
ATOM 1654 N N . LYS B 2 72 ? 7.077 -21.312 6.784 1.000 28.454 1340 LYS A N 1
ATOM 1655 C CA . LYS B 2 72 ? 7.468 -22.714 6.456 1.000 30.312 1340 LYS A CA 1
ATOM 1656 C C . LYS B 2 72 ? 6.809 -23.154 5.147 1.000 28.902 1340 LYS A C 1
ATOM 1657 O O . LYS B 2 72 ? 7.492 -23.791 4.316 1.000 27.009 1340 LYS A O 1
ATOM 1663 N N . GLU B 2 73 ? 5.504 -22.915 5.017 1.000 26.155 1341 GLU A N 1
ATOM 1664 C CA . GLU B 2 73 ? 4.754 -23.212 3.763 1.000 31.836 1341 GLU A CA 1
ATOM 1665 C C . GLU B 2 73 ? 5.444 -22.528 2.566 1.000 26.943 1341 GLU A C 1
ATOM 1666 O O . GLU B 2 73 ? 5.517 -23.130 1.490 1.000 25.292 1341 GLU A O 1
ATOM 1672 N N . PHE B 2 74 ? 5.934 -21.304 2.734 1.000 27.043 1342 PHE A N 1
ATOM 1673 C CA . PHE B 2 74 ? 6.564 -20.545 1.622 1.000 26.634 1342 PHE A CA 1
ATOM 1674 C C . PHE B 2 74 ? 7.894 -21.202 1.232 1.000 25.802 1342 PHE A C 1
ATOM 1675 O O . PHE B 2 74 ? 8.149 -21.424 0.034 1.000 24.417 1342 PHE A O 1
ATOM 1683 N N . VAL B 2 75 ? 8.726 -21.487 2.227 1.000 27.110 1343 VAL A N 1
ATOM 1684 C CA . VAL B 2 75 ? 10.052 -22.137 2.027 1.000 31.378 1343 VAL A CA 1
ATOM 1685 C C . VAL B 2 75 ? 9.812 -23.438 1.278 1.000 32.149 1343 VAL A C 1
ATOM 1686 O O . VAL B 2 75 ? 10.568 -23.769 0.371 1.000 31.568 1343 VAL A O 1
ATOM 1690 N N . ARG B 2 76 ? 8.741 -24.127 1.638 1.000 34.198 1344 ARG A N 1
ATOM 1691 C CA . ARG B 2 76 ? 8.368 -25.402 1.002 1.000 35.749 1344 ARG A CA 1
ATOM 1692 C C . ARG B 2 76 ? 7.860 -25.155 -0.427 1.000 34.902 1344 ARG A C 1
ATOM 1693 O O . ARG B 2 76 ? 8.169 -25.990 -1.283 1.000 33.094 1344 ARG A O 1
ATOM 1701 N N . ASP B 2 77 ? 7.124 -24.079 -0.721 1.000 30.448 1345 ASP A N 1
ATOM 1702 C CA . ASP B 2 77 ? 6.485 -23.945 -2.064 1.000 30.292 1345 ASP A CA 1
ATOM 1703 C C . ASP B 2 77 ? 7.174 -22.912 -2.983 1.000 25.641 1345 ASP A C 1
ATOM 1704 O O . ASP B 2 77 ? 6.687 -22.732 -4.120 1.000 22.418 1345 ASP A O 1
ATOM 1709 N N . GLN B 2 78 ? 8.227 -22.232 -2.560 1.000 24.155 1346 GLN A N 1
ATOM 1710 C CA . GLN B 2 78 ? 8.632 -20.988 -3.283 1.000 28.775 1346 GLN A CA 1
ATOM 1711 C C . GLN B 2 78 ? 9.088 -21.292 -4.721 1.000 28.050 1346 GLN A C 1
ATOM 1712 O O . GLN B 2 78 ? 8.789 -20.460 -5.602 1.000 28.756 1346 GLN A O 1
ATOM 1718 N N . HIS B 2 79 ? 9.720 -22.439 -4.996 1.000 29.998 1347 HIS A N 1
ATOM 1719 C CA . HIS B 2 79 ? 10.190 -22.786 -6.369 1.000 29.231 1347 HIS A CA 1
ATOM 1720 C C . HIS B 2 79 ? 9.000 -22.968 -7.294 1.000 27.866 1347 HIS A C 1
ATOM 1721 O O . HIS B 2 79 ? 9.044 -22.426 -8.422 1.000 30.907 1347 HIS A O 1
ATOM 1728 N N . TYR B 2 80 ? 7.961 -23.654 -6.824 1.000 23.171 1348 TYR A N 1
ATOM 1729 C CA . TYR B 2 80 ? 6.695 -23.826 -7.564 1.000 24.596 1348 TYR A CA 1
ATOM 1730 C C . TYR B 2 80 ? 6.078 -22.451 -7.821 1.000 23.196 1348 TYR A C 1
ATOM 1731 O O . TYR B 2 80 ? 5.618 -22.195 -8.954 1.000 25.003 1348 TYR A O 1
ATOM 1740 N N . LEU B 2 81 ? 6.060 -21.596 -6.793 1.000 22.153 1349 LEU A N 1
ATOM 1741 C CA . LEU B 2 81 ? 5.435 -20.250 -6.861 1.000 22.156 1349 LEU A CA 1
ATOM 1742 C C . LEU B 2 81 ? 6.246 -19.369 -7.820 1.000 20.962 1349 LEU A C 1
ATOM 1743 O O . LEU B 2 81 ? 5.609 -18.630 -8.587 1.000 19.683 1349 LEU A O 1
ATOM 1748 N N . MET B 2 82 ? 7.578 -19.476 -7.847 1.000 22.551 1350 MET A N 1
ATOM 1749 C CA . MET B 2 82 ? 8.381 -18.686 -8.837 1.000 25.636 1350 MET A CA 1
ATOM 1750 C C . MET B 2 82 ? 8.148 -19.152 -10.285 1.000 23.356 1350 MET A C 1
ATOM 1751 O O . MET B 2 82 ? 7.905 -18.271 -11.152 1.000 23.303 1350 MET A O 1
ATOM 1756 N N . SER B 2 83 ? 8.081 -20.462 -10.547 1.000 22.747 1351 SER A N 1
ATOM 1757 C CA . SER B 2 83 ? 7.685 -21.019 -11.882 1.000 21.671 1351 SER A CA 1
ATOM 1758 C C . SER B 2 83 ? 6.343 -20.463 -12.333 1.000 21.442 1351 SER A C 1
ATOM 1759 O O . SER B 2 83 ? 6.204 -20.081 -13.523 1.000 21.330 1351 SER A O 1
ATOM 1762 N N . GLN B 2 84 ? 5.375 -20.421 -11.417 1.000 22.083 1352 GLN A N 1
ATOM 1763 C CA . GLN B 2 84 ? 4.026 -19.928 -11.737 1.000 23.268 1352 GLN A CA 1
ATOM 1764 C C . GLN B 2 84 ? 4.068 -18.422 -12.015 1.000 20.863 1352 GLN A C 1
ATOM 1765 O O . GLN B 2 84 ? 3.300 -17.962 -12.875 1.000 21.835 1352 GLN A O 1
ATOM 1771 N N . TRP B 2 85 ? 4.892 -17.674 -11.297 1.000 20.901 1353 TRP A N 1
ATOM 1772 C CA . TRP B 2 85 ? 5.113 -16.229 -11.582 1.000 20.143 1353 TRP A CA 1
ATOM 1773 C C . TRP B 2 85 ? 5.617 -16.077 -13.027 1.000 20.592 1353 TRP A C 1
ATOM 1774 O O . TRP B 2 85 ? 5.042 -15.288 -13.798 1.000 21.511 1353 TRP A O 1
ATOM 1785 N N . GLU B 2 86 ? 6.600 -16.888 -13.409 1.000 21.818 1354 GLU A N 1
ATOM 1786 C CA . GLU B 2 86 ? 7.186 -16.853 -14.777 1.000 21.950 1354 GLU A CA 1
ATOM 1787 C C . GLU B 2 86 ? 6.119 -17.182 -15.822 1.000 21.012 1354 GLU A C 1
ATOM 1788 O O . GLU B 2 86 ? 5.988 -16.410 -16.798 1.000 20.453 1354 GLU A O 1
ATOM 1794 N N . ALA B 2 87 ? 5.380 -18.273 -15.617 1.000 21.791 1355 ALA A N 1
ATOM 1795 C CA . ALA B 2 87 ? 4.384 -18.798 -16.579 1.000 21.282 1355 ALA A CA 1
ATOM 1796 C C . ALA B 2 87 ? 3.215 -17.823 -16.662 1.000 23.858 1355 ALA A C 1
ATOM 1797 O O . ALA B 2 87 ? 2.664 -17.678 -17.752 1.000 24.845 1355 ALA A O 1
ATOM 1799 N N . ASN B 2 88 ? 2.841 -17.160 -15.560 1.000 24.538 1356 ASN A N 1
ATOM 1800 C CA . ASN B 2 88 ? 1.594 -16.353 -15.553 1.000 24.758 1356 ASN A CA 1
ATOM 1801 C C . ASN B 2 88 ? 1.859 -14.934 -16.073 1.000 27.118 1356 ASN A C 1
ATOM 1802 O O . ASN B 2 88 ? 0.918 -14.345 -16.609 1.000 29.683 1356 ASN A O 1
ATOM 1807 N N . THR B 2 89 ? 3.067 -14.390 -15.926 1.000 27.157 1357 THR A N 1
ATOM 1808 C CA . THR B 2 89 ? 3.394 -13.006 -16.383 1.000 27.851 1357 THR A CA 1
ATOM 1809 C C . THR B 2 89 ? 4.163 -13.055 -17.716 1.000 29.295 1357 THR A C 1
ATOM 1810 O O . THR B 2 89 ? 4.358 -11.999 -18.297 1.000 29.810 1357 THR A O 1
ATOM 1814 N N . GLY B 2 90 ? 4.615 -14.237 -18.154 1.000 30.788 1358 GLY A N 1
ATOM 1815 C CA . GLY B 2 90 ? 5.317 -14.438 -19.439 1.000 29.954 1358 GLY A CA 1
ATOM 1816 C C . GLY B 2 90 ? 6.710 -13.843 -19.419 1.000 29.286 1358 GLY A C 1
ATOM 1817 O O . GLY B 2 90 ? 7.177 -13.386 -20.478 1.000 28.823 1358 GLY A O 1
ATOM 1818 N N . ARG B 2 91 ? 7.339 -13.844 -18.242 1.000 28.914 1359 ARG A N 1
ATOM 1819 C CA . ARG B 2 91 ? 8.661 -13.231 -17.973 1.000 28.380 1359 ARG A CA 1
ATOM 1820 C C . ARG B 2 91 ? 9.533 -14.227 -17.214 1.000 27.639 1359 ARG A C 1
ATOM 1821 O O . ARG B 2 91 ? 9.006 -15.040 -16.446 1.000 26.239 1359 ARG A O 1
ATOM 1829 N N . THR B 2 92 ? 10.842 -14.094 -17.373 1.000 27.110 1360 THR A N 1
ATOM 1830 C CA . THR B 2 92 ? 11.861 -14.852 -16.621 1.000 27.469 1360 THR A CA 1
ATOM 1831 C C . THR B 2 92 ? 11.973 -14.199 -15.253 1.000 24.957 1360 THR A C 1
ATOM 1832 O O . THR B 2 92 ? 11.852 -12.979 -15.184 1.000 21.560 1360 THR A O 1
ATOM 1836 N N . TRP B 2 93 ? 12.222 -14.996 -14.227 1.000 25.042 1361 TRP A N 1
ATOM 1837 C CA . TRP B 2 93 ? 12.458 -14.510 -12.853 1.000 27.413 1361 TRP A CA 1
ATOM 1838 C C . TRP B 2 93 ? 13.777 -13.738 -12.857 1.000 32.030 1361 TRP A C 1
ATOM 1839 O O . TRP B 2 93 ? 14.814 -14.328 -13.163 1.000 30.388 1361 TRP A O 1
ATOM 1850 N N . PRO B 2 94 ? 13.779 -12.423 -12.532 1.000 33.412 1362 PRO A N 1
ATOM 1851 C CA . PRO B 2 94 ? 14.991 -11.613 -12.583 1.000 33.907 1362 PRO A CA 1
ATOM 1852 C C . PRO B 2 94 ? 16.114 -12.271 -11.778 1.000 35.244 1362 PRO A C 1
ATOM 1853 O O . PRO B 2 94 ? 15.865 -12.767 -10.685 1.000 36.304 1362 PRO A O 1
ATOM 1857 N N . THR B 2 95 ? 17.302 -12.289 -12.387 1.000 39.565 1363 THR A N 1
ATOM 1858 C CA . THR B 2 95 ? 18.520 -13.025 -11.948 1.000 39.733 1363 THR A CA 1
ATOM 1859 C C . THR B 2 95 ? 18.864 -12.618 -10.512 1.000 37.277 1363 THR A C 1
ATOM 1860 O O . THR B 2 95 ? 19.046 -11.413 -10.267 1.000 42.577 1363 THR A O 1
ATOM 1864 N N . GLY B 2 96 ? 18.863 -13.588 -9.596 1.000 40.113 1364 GLY A N 1
ATOM 1865 C CA . GLY B 2 96 ? 19.275 -13.439 -8.191 1.000 38.819 1364 GLY A CA 1
ATOM 1866 C C . GLY B 2 96 ? 18.265 -12.690 -7.335 1.000 38.393 1364 GLY A C 1
ATOM 1867 O O . GLY B 2 96 ? 18.596 -12.394 -6.177 1.000 43.575 1364 GLY A O 1
ATOM 1868 N N . ALA B 2 97 ? 17.071 -12.379 -7.840 1.000 38.138 1365 ALA A N 1
ATOM 1869 C CA . ALA B 2 97 ? 16.072 -11.607 -7.060 1.000 36.254 1365 ALA A CA 1
ATOM 1870 C C . ALA B 2 97 ? 15.455 -12.519 -5.993 1.000 33.725 1365 ALA A C 1
ATOM 1871 O O . ALA B 2 97 ? 15.237 -13.706 -6.294 1.000 32.639 1365 ALA A O 1
ATOM 1873 N N . THR B 2 98 ? 15.191 -11.989 -4.793 1.000 37.682 1366 THR A N 1
ATOM 1874 C CA . THR B 2 98 ? 14.468 -12.722 -3.720 1.000 37.996 1366 THR A CA 1
ATOM 1875 C C . THR B 2 98 ? 12.978 -12.438 -3.913 1.000 35.155 1366 THR A C 1
ATOM 1876 O O . THR B 2 98 ? 12.586 -11.356 -4.352 1.000 27.616 1366 THR A O 1
ATOM 1880 N N . PRO B 2 99 ? 12.120 -13.459 -3.697 1.000 34.427 1367 PRO A N 1
ATOM 1881 C CA . PRO B 2 99 ? 10.672 -13.289 -3.749 1.000 34.617 1367 PRO A CA 1
ATOM 1882 C C . PRO B 2 99 ? 10.136 -12.574 -2.498 1.000 34.983 1367 PRO A C 1
ATOM 1883 O O . PRO B 2 99 ? 10.349 -13.051 -1.397 1.000 40.129 1367 PRO A O 1
ATOM 1887 N N . HIS B 2 100 ? 9.457 -11.446 -2.721 1.000 30.337 1368 HIS A N 1
ATOM 1888 C CA . HIS B 2 100 ? 8.858 -10.554 -1.698 1.000 28.282 1368 HIS A CA 1
ATOM 1889 C C . HIS B 2 100 ? 7.340 -10.753 -1.761 1.000 26.373 1368 HIS A C 1
ATOM 1890 O O . HIS B 2 100 ? 6.801 -10.710 -2.874 1.000 25.220 1368 HIS A O 1
ATOM 1897 N N . HIS B 2 101 ? 6.688 -10.971 -0.616 1.000 23.918 1369 HIS A N 1
ATOM 1898 C CA . HIS B 2 101 ? 5.217 -10.968 -0.487 1.000 23.148 1369 HIS A CA 1
ATOM 1899 C C . HIS B 2 101 ? 4.721 -9.519 -0.556 1.000 24.025 1369 HIS A C 1
ATOM 1900 O O . HIS B 2 101 ? 5.174 -8.701 0.247 1.000 26.475 1369 HIS A O 1
ATOM 1907 N N . ILE B 2 102 ? 3.782 -9.231 -1.452 1.000 21.929 1370 ILE A N 1
ATOM 1908 C CA . ILE B 2 102 ? 3.293 -7.849 -1.701 1.000 23.719 1370 ILE A CA 1
ATOM 1909 C C . ILE B 2 102 ? 2.451 -7.454 -0.478 1.000 23.044 1370 ILE A C 1
ATOM 1910 O O . ILE B 2 102 ? 2.739 -6.414 0.116 1.000 24.534 1370 ILE A O 1
ATOM 1915 N N . ILE B 2 103 ? 1.454 -8.271 -0.157 1.000 22.782 1371 ILE A N 1
ATOM 1916 C CA . ILE B 2 103 ? 0.735 -8.284 1.140 1.000 25.000 1371 ILE A CA 1
ATOM 1917 C C . ILE B 2 103 ? 1.507 -9.202 2.074 1.000 23.172 1371 ILE A C 1
ATOM 1918 O O . ILE B 2 103 ? 1.553 -10.394 1.827 1.000 22.552 1371 ILE A O 1
ATOM 1923 N N . PRO B 2 104 ? 2.160 -8.685 3.137 1.000 23.189 1372 PRO A N 1
ATOM 1924 C CA . PRO B 2 104 ? 2.902 -9.540 4.063 1.000 22.864 1372 PRO A CA 1
ATOM 1925 C C . PRO B 2 104 ? 2.083 -10.712 4.624 1.000 22.837 1372 PRO A C 1
ATOM 1926 O O . PRO B 2 104 ? 0.875 -10.581 4.837 1.000 21.895 1372 PRO A O 1
ATOM 1930 N N . LEU B 2 105 ? 2.753 -11.854 4.772 1.000 23.085 1373 LEU A N 1
ATOM 1931 C CA . LEU B 2 105 ? 2.220 -13.076 5.445 1.000 24.656 1373 LEU A CA 1
ATOM 1932 C C . LEU B 2 105 ? 1.606 -12.722 6.811 1.000 23.605 1373 LEU A C 1
ATOM 1933 O O . LEU B 2 105 ? 0.505 -13.199 7.075 1.000 22.288 1373 LEU A O 1
ATOM 1938 N N . GLU B 2 106 ? 2.306 -11.946 7.647 1.000 25.373 1374 GLU A N 1
ATOM 1939 C CA . GLU B 2 106 ? 1.877 -11.588 9.034 1.000 27.764 1374 GLU A CA 1
ATOM 1940 C C . GLU B 2 106 ? 0.537 -10.835 8.997 1.000 26.215 1374 GLU A C 1
ATOM 1941 O O . GLU B 2 106 ? -0.336 -11.089 9.879 1.000 25.194 1374 GLU A O 1
ATOM 1947 N N . SER B 2 107 ? 0.346 -9.990 7.978 1.000 24.367 1375 SER A N 1
ATOM 1948 C CA . SER B 2 107 ? -0.912 -9.259 7.698 1.000 24.606 1375 SER A CA 1
ATOM 1949 C C . SER B 2 107 ? -1.987 -10.158 7.090 1.000 25.426 1375 SER A C 1
ATOM 1950 O O . SER B 2 107 ? -3.140 -9.707 6.997 1.000 26.624 1375 SER A O 1
ATOM 1953 N N . GLY B 2 108 ? -1.663 -11.376 6.672 1.000 23.978 1376 GLY A N 1
ATOM 1954 C CA . GLY B 2 108 ? -2.671 -12.246 6.045 1.000 23.978 1376 GLY A CA 1
ATOM 1955 C C . GLY B 2 108 ? -2.478 -12.397 4.551 1.000 23.104 1376 GLY A C 1
ATOM 1956 O O . GLY B 2 108 ? -3.405 -12.896 3.883 1.000 22.264 1376 GLY A O 1
ATOM 1957 N N . GLY B 2 109 ? -1.311 -12.015 4.045 1.000 25.885 1377 GLY A N 1
ATOM 1958 C CA . GLY B 2 109 ? -0.898 -12.265 2.655 1.000 25.409 1377 GLY A CA 1
ATOM 1959 C C . GLY B 2 109 ? -0.890 -13.752 2.333 1.000 27.047 1377 GLY A C 1
ATOM 1960 O O . GLY B 2 109 ? -0.743 -14.584 3.266 1.000 25.821 1377 GLY A O 1
ATOM 1961 N N . ALA B 2 110 ? -0.973 -14.078 1.050 1.000 25.353 1378 ALA A N 1
ATOM 1962 C CA . ALA B 2 110 ? -1.057 -15.458 0.530 1.000 26.894 1378 ALA A CA 1
ATOM 1963 C C . ALA B 2 110 ? 0.304 -15.934 -0.010 1.000 27.782 1378 ALA A C 1
ATOM 1964 O O . ALA B 2 110 ? 1.111 -15.126 -0.497 1.000 26.484 1378 ALA A O 1
ATOM 1966 N N . ASN B 2 111 ? 0.523 -17.245 0.047 1.000 28.285 1379 ASN A N 1
ATOM 1967 C CA . ASN B 2 111 ? 1.658 -17.903 -0.644 1.000 25.572 1379 ASN A CA 1
ATOM 1968 C C . ASN B 2 111 ? 1.201 -18.278 -2.039 1.000 23.525 1379 ASN A C 1
ATOM 1969 O O . ASN B 2 111 ? 0.949 -19.452 -2.279 1.000 22.244 1379 ASN A O 1
ATOM 1974 N N . LYS B 2 112 ? 1.074 -17.272 -2.891 1.000 21.424 1380 LYS A N 1
ATOM 1975 C CA . LYS B 2 112 ? 0.500 -17.424 -4.244 1.000 23.265 1380 LYS A CA 1
ATOM 1976 C C . LYS B 2 112 ? 1.325 -16.553 -5.187 1.000 22.763 1380 LYS A C 1
ATOM 1977 O O . LYS B 2 112 ? 1.765 -15.484 -4.742 1.000 20.646 1380 LYS A O 1
ATOM 1983 N N . TRP B 2 113 ? 1.552 -17.025 -6.416 1.000 21.530 1381 TRP A N 1
ATOM 1984 C CA . TRP B 2 113 ? 2.470 -16.371 -7.383 1.000 21.259 1381 TRP A CA 1
ATOM 1985 C C . TRP B 2 113 ? 2.100 -14.888 -7.492 1.000 21.526 1381 TRP A C 1
ATOM 1986 O O . TRP B 2 113 ? 3.013 -14.058 -7.572 1.000 22.017 1381 TRP A O 1
ATOM 1997 N N . TRP B 2 114 ? 0.805 -14.578 -7.506 1.000 21.241 1382 TRP A N 1
ATOM 1998 C CA . TRP B 2 114 ? 0.298 -13.196 -7.742 1.000 20.633 1382 TRP A CA 1
ATOM 1999 C C . TRP B 2 114 ? 0.566 -12.307 -6.525 1.000 19.414 1382 TRP A C 1
ATOM 2000 O O . TRP B 2 114 ? 0.469 -11.063 -6.678 1.000 19.895 1382 TRP A O 1
ATOM 2011 N N . ASN B 2 115 ? 0.963 -12.880 -5.387 1.000 18.250 1383 ASN A N 1
ATOM 2012 C CA . ASN B 2 115 ? 1.387 -12.095 -4.194 1.000 19.219 1383 ASN A CA 1
ATOM 2013 C C . ASN B 2 115 ? 2.914 -12.016 -4.109 1.000 20.113 1383 ASN A C 1
ATOM 2014 O O . ASN B 2 115 ? 3.423 -11.559 -3.064 1.000 19.101 1383 ASN A O 1
ATOM 2019 N N . LEU B 2 116 ? 3.651 -12.436 -5.145 1.000 19.967 1384 LEU A N 1
ATOM 2020 C CA . LEU B 2 116 ? 5.138 -12.342 -5.149 1.000 20.761 1384 LEU A CA 1
ATOM 2021 C C . LEU B 2 116 ? 5.592 -11.295 -6.151 1.000 21.213 1384 LEU A C 1
ATOM 2022 O O . LEU B 2 116 ? 4.979 -11.139 -7.212 1.000 18.466 1384 LEU A O 1
ATOM 2027 N N . MET B 2 117 ? 6.655 -10.608 -5.781 1.000 23.820 1385 MET A N 1
ATOM 2028 C CA . MET B 2 117 ? 7.349 -9.632 -6.639 1.000 25.377 1385 MET A CA 1
ATOM 2029 C C . MET B 2 117 ? 8.833 -9.822 -6.393 1.000 24.961 1385 MET A C 1
ATOM 2030 O O . MET B 2 117 ? 9.248 -9.834 -5.244 1.000 26.617 1385 MET A O 1
ATOM 2035 N N . PRO B 2 118 ? 9.675 -9.954 -7.439 1.000 24.360 1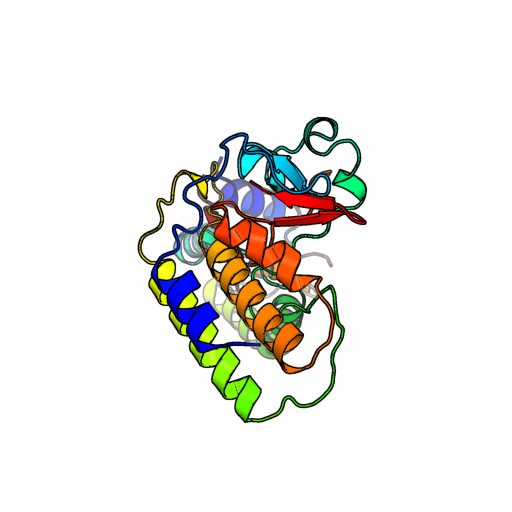386 PRO A N 1
ATOM 2036 C CA . PRO B 2 118 ? 11.116 -10.078 -7.236 1.000 25.449 1386 PRO A CA 1
ATOM 2037 C C . PRO B 2 118 ? 11.685 -8.715 -6.782 1.000 26.825 1386 PRO A C 1
ATOM 2038 O O . PRO B 2 118 ? 11.177 -7.685 -7.173 1.000 24.730 1386 PRO A O 1
ATOM 2042 N N . THR B 2 119 ? 12.643 -8.742 -5.863 1.000 31.140 1387 THR A N 1
ATOM 2043 C CA . THR B 2 119 ? 13.275 -7.529 -5.278 1.000 41.824 1387 THR A CA 1
ATOM 2044 C C . THR B 2 119 ? 14.786 -7.744 -5.149 1.000 49.354 1387 THR A C 1
ATOM 2045 O O . THR B 2 119 ? 15.211 -8.920 -5.064 1.000 48.567 1387 THR A O 1
ATOM 2049 N N . HIS B 2 120 ? 15.538 -6.637 -5.128 1.000 62.406 1388 HIS A N 1
ATOM 2050 C CA . HIS B 2 120 ? 17.027 -6.557 -5.115 1.000 72.296 1388 HIS A CA 1
ATOM 2051 C C . HIS B 2 120 ? 17.586 -7.480 -4.027 1.000 74.154 1388 HIS A C 1
ATOM 2052 O O . HIS B 2 120 ? 18.550 -8.213 -4.329 1.000 71.820 1388 HIS A O 1
ATOM 2059 N N . GLY B 2 121 ? 16.979 -7.451 -2.831 1.000 76.728 1389 GLY A N 1
ATOM 2060 C CA . GLY B 2 121 ? 17.283 -8.352 -1.699 1.000 80.242 1389 GLY A CA 1
ATOM 2061 C C . GLY B 2 121 ? 16.047 -8.681 -0.874 1.000 75.818 1389 GLY A C 1
ATOM 2062 O O . GLY B 2 121 ? 16.140 -8.567 0.367 1.000 70.807 1389 GLY A O 1
ATOM 2063 N N . GLN B 2 147 ? 3.647 3.990 12.824 1.000 85.643 1415 GLN A N 1
ATOM 2064 C CA . GLN B 2 147 ? 4.874 3.793 13.652 1.000 82.679 1415 GLN A CA 1
ATOM 2065 C C . GLN B 2 147 ? 4.489 3.421 15.091 1.000 74.339 1415 GLN A C 1
ATOM 2066 O O . GLN B 2 147 ? 5.009 2.410 15.628 1.000 68.445 1415 GLN A O 1
ATOM 2072 N N . SER B 2 148 ? 3.623 4.230 15.696 1.000 66.718 1416 SER A N 1
ATOM 2073 C CA . SER B 2 148 ? 3.354 4.239 17.155 1.000 69.127 1416 SER A CA 1
ATOM 2074 C C . SER B 2 148 ? 2.530 3.010 17.569 1.000 62.981 1416 SER A C 1
ATOM 2075 O O . SER B 2 148 ? 2.914 2.345 18.548 1.000 62.135 1416 SER A O 1
ATOM 2078 N N . ARG B 2 149 ? 1.460 2.696 16.835 1.000 57.634 1417 ARG A N 1
ATOM 2079 C CA . ARG B 2 149 ? 0.374 1.815 17.337 1.000 57.754 1417 ARG A CA 1
ATOM 2080 C C . ARG B 2 149 ? 0.863 0.356 17.384 1.000 50.997 1417 ARG A C 1
ATOM 2081 O O . ARG B 2 149 ? 1.507 -0.095 16.425 1.000 50.144 1417 ARG A O 1
ATOM 2089 N N . LYS B 2 150 ? 0.599 -0.331 18.498 1.000 46.992 1418 LYS A N 1
ATOM 2090 C CA . LYS B 2 150 ? 0.703 -1.810 18.638 1.000 44.125 1418 LYS A CA 1
ATOM 2091 C C . LYS B 2 150 ? 0.098 -2.468 17.397 1.000 39.365 1418 LYS A C 1
ATOM 2092 O O . LYS B 2 150 ? -0.873 -1.928 16.827 1.000 35.805 1418 LYS A O 1
ATOM 2098 N N . ALA B 2 151 ? 0.662 -3.594 16.969 1.000 39.704 1419 ALA A N 1
ATOM 2099 C CA . ALA B 2 151 ? 0.079 -4.408 15.884 1.000 36.948 1419 ALA A CA 1
ATOM 2100 C C . ALA B 2 151 ? -1.345 -4.815 16.302 1.000 32.864 1419 ALA A C 1
ATOM 2101 O O . ALA B 2 151 ? -1.573 -5.087 17.489 1.000 29.204 1419 ALA A O 1
ATOM 2103 N N . LEU B 2 152 ? -2.253 -4.839 15.337 1.000 30.957 1420 LEU A N 1
ATOM 2104 C CA . LEU B 2 152 ? -3.646 -5.323 15.453 1.000 31.325 1420 LEU A CA 1
ATOM 2105 C C . LEU B 2 152 ? -3.641 -6.748 16.004 1.000 30.013 1420 LEU A C 1
ATOM 2106 O O . LEU B 2 152 ? -2.746 -7.543 15.713 1.000 27.751 1420 LEU A O 1
ATOM 2111 N N . PRO B 2 153 ? -4.648 -7.127 16.818 1.000 28.980 1421 PRO A N 1
ATOM 2112 C CA . PRO B 2 153 ? -4.721 -8.489 17.330 1.000 25.645 1421 PRO A CA 1
ATOM 2113 C C . PRO B 2 153 ? -4.967 -9.490 16.210 1.000 24.444 1421 PRO A C 1
ATOM 2114 O O . PRO B 2 153 ? -5.672 -9.222 15.241 1.000 24.559 1421 PRO A O 1
ATOM 2118 N N . PRO B 2 154 ? -4.405 -10.704 16.326 1.000 21.669 1422 PRO A N 1
ATOM 2119 C CA . PRO B 2 154 ? -4.732 -11.770 15.393 1.000 21.945 1422 PRO A CA 1
ATOM 2120 C C . PRO B 2 154 ? -6.252 -11.965 15.260 1.000 21.499 1422 PRO A C 1
ATOM 2121 O O . PRO B 2 154 ? -6.958 -11.949 16.240 1.000 22.005 1422 PRO A O 1
ATOM 2125 N N . GLY B 2 155 ? -6.717 -12.173 14.032 1.000 19.677 1423 GLY A N 1
ATOM 2126 C CA . GLY B 2 155 ? -8.142 -12.343 13.710 1.000 19.851 1423 GLY A CA 1
ATOM 2127 C C . GLY B 2 155 ? -8.765 -11.042 13.218 1.000 20.400 1423 GLY A C 1
ATOM 2128 O O . GLY B 2 155 ? -9.841 -11.103 12.627 1.000 20.385 1423 GLY A O 1
ATOM 2129 N N . THR B 2 156 ? -8.127 -9.897 13.439 1.000 21.579 1424 THR A N 1
ATOM 2130 C CA . THR B 2 156 ? -8.601 -8.616 12.868 1.000 25.796 1424 THR A CA 1
ATOM 2131 C C . THR B 2 156 ? -8.712 -8.779 11.355 1.000 28.123 1424 THR A C 1
ATOM 2132 O O . THR B 2 156 ? -7.699 -9.224 10.747 1.000 30.096 1424 THR A O 1
ATOM 2136 N N . ILE B 2 157 ? -9.883 -8.476 10.789 1.000 26.059 1425 ILE A N 1
ATOM 2137 C CA . ILE B 2 157 ? -10.110 -8.471 9.314 1.000 29.378 1425 ILE A CA 1
ATOM 2138 C C . ILE B 2 157 ? -10.047 -7.027 8.795 1.000 31.583 1425 ILE A C 1
ATOM 2139 O O . ILE B 2 157 ? -10.762 -6.160 9.336 1.000 33.008 1425 ILE A O 1
ATOM 2144 N N . THR B 2 158 ? -9.180 -6.764 7.814 1.000 34.845 1426 THR A N 1
ATOM 2145 C CA . THR B 2 158 ? -9.000 -5.437 7.171 1.000 35.454 1426 THR A CA 1
ATOM 2146 C C . THR B 2 158 ? -9.367 -5.505 5.679 1.000 41.056 1426 THR A C 1
ATOM 2147 O O . THR B 2 158 ? -8.804 -6.379 4.959 1.000 39.660 1426 THR A O 1
ATOM 2151 N N . ASP B 2 159 ? -10.310 -4.650 5.254 1.000 40.711 1427 ASP A N 1
ATOM 2152 C CA . ASP B 2 159 ? -10.685 -4.436 3.831 1.000 44.123 1427 ASP A CA 1
ATOM 2153 C C . ASP B 2 159 ? -9.661 -3.476 3.217 1.000 38.975 1427 ASP A C 1
ATOM 2154 O O . ASP B 2 159 ? -9.619 -2.316 3.637 1.000 39.566 1427 ASP A O 1
ATOM 2159 N N . LEU B 2 160 ? -8.847 -3.975 2.287 1.000 38.472 1428 LEU A N 1
ATOM 2160 C CA . LEU B 2 160 ? -7.716 -3.233 1.666 1.000 43.685 1428 LEU A CA 1
ATOM 2161 C C . LEU B 2 160 ? -8.220 -2.296 0.560 1.000 43.994 1428 LEU A C 1
ATOM 2162 O O . LEU B 2 160 ? -7.441 -1.422 0.127 1.000 47.449 1428 LEU A O 1
ATOM 2167 N N . ARG B 2 161 ? -9.423 -2.502 0.038 1.000 46.977 1429 ARG A N 1
ATOM 2168 C CA . ARG B 2 161 ? -9.875 -1.697 -1.127 1.000 54.370 1429 ARG A CA 1
ATOM 2169 C C . ARG B 2 161 ? -10.623 -0.447 -0.632 1.000 56.412 1429 ARG A C 1
ATOM 2170 O O . ARG B 2 161 ? -11.438 0.066 -1.392 1.000 63.373 1429 ARG A O 1
ATOM 2178 N N . LEU B 2 162 ? -10.305 0.052 0.568 1.000 61.673 1430 LEU A N 1
ATOM 2179 C CA . LEU B 2 162 ? -10.809 1.346 1.106 1.000 67.540 1430 LEU A CA 1
ATOM 2180 C C . LEU B 2 162 ? -9.636 2.316 1.318 1.000 66.586 1430 LEU A C 1
ATOM 2181 O O . LEU B 2 162 ? -8.516 1.951 1.692 1.000 64.545 1430 LEU A O 1
#

Secondary structure (DSSP, 8-state):
--HHHHHHHHHHHTBPTT-PPPHHHHHHHHHH-SEEE---HHHHHHHHHHHHHHHHHHHHHHHHHHTSPPPTTPEEEESS-TTTT--SSGGGEEEE----S-PPPTT-EEETT-/--HHHHHHHHHT--TTTTTT------TTEEE-SSHIIIIIS--TTTTTTGGGG-EEPP-STTS--SS----SPPPHHHHHHHHHHHHHHHHTTTT--SGGGEETTEE-HHHHHHHHHHHHHHHHHHHHHT--SHHHHHHHHHHTT--EEEEETTEEEE-

Solvent-accessible surface area: 14470 Å² total; per-residue (Å²): 115,90,18,96,38,10,35,117,129,1,119,94,28,87,10,0,62,102,23,36,79,124,42,152,36,68,108,52,23,7,61,2,105,60,4,40,57,0,5,18,82,36,68,99,82,48,0,149,52,64,27,89,43,0,118,37,10,6,6,8,132,54,45,130,22,67,45,38,137,65,189,136,141,64,54,193,114,0,72,35,23,46,122,121,0,34,123,23,0,67,71,37,2,139,85,48,69,124,128,70,0,61,88,54,42,12,19,0,20,61,0,0,62,46,6,0,4,7,2,0,14,25,29,0,7,0,33,60,53,159,64,39,79,100,2,84,51,0,5,34,3,4,36,44,3,0,3,1,5,0,33,0,159,107,47,5,0,0,2,140,20,38,0,57,127,48,18,36,86,9,54,176,74,16,11,233,49,0,46,12,50,92,63,1,14,79,52,0,79,94,92,15,22,62,10,87,49,57,1,106,98,65,27,86,78,7,158,125,66,24,101,177,40,40,134,151,8,29,60,47,0,61,86,83,28,70,57,113,34,21,149,74,13,62,26,69,24,5,3,65,12,68,36,14,0,21,14,106,24,23,0,0,0,0,17,133,80,232,108,107,64,60,27,0,19,3,1,44,16,32,9,122,120

InterPro domains:
  IPR003615 HNH nuclease [cd00085] (1368-1388)
  IPR006530 YD repeat [TIGR01643] (535-572)
  IPR006530 YD repeat [TIGR01643] (640-680)
  IPR006530 YD repeat [TIGR01643] (682-722)
  IPR006530 YD repeat [TIGR01643] (708-744)
  IPR006530 YD repeat [TIGR01643] (745-784)
  IPR006530 YD repeat [TIGR01643] (868-907)
  IPR008727 PAAR motif [PF05488] (88-154)
  IPR022385 Rhs repeat-associated core [TIGR03696] (1205-1289)
  IPR031325 RHS repeat [PF05593] (553-590)
  IPR031325 RHS repeat [PF05593] (640-676)
  IPR045351 Domain of unknown function DUF6531 [PF20148] (242-316)
  IPR050708 Type VI secretion system VgrG/RHS [PTHR32305] (209-1306)
  IPR056823 Teneurin-like, YD-shell [PF25023] (704-843)
  IPR056823 Teneurin-like, YD-shell [PF25023] (996-1263)

B-factor: mean 36.89, std 14.48, range [14.38, 106.32]

Nearest PDB structures (foldseek):
  8cm0-assembly1_BBB  TM=1.006E+00  e=7.470E-31  Serratia marcescens
  2hfi-assembly1_A  TM=4.689E-01  e=7.538E+00  Bacillus subtilis
  8cm0-assembly1_AAA  TM=1.009E+00  e=7.696E-26  Serratia marcescens